Protein AF-A0A346R3M6-F1 (afdb_monomer_lite)

Radius of gyration: 26.4 Å; chains: 1; bounding box: 54×62×70 Å

Foldseek 3Di:
DVVVVVVVVVVVVVVVVPPPPDDDDDDDDDDDDDDDDDDDDDDDDDDDDDDDDDDDDDDDDDDDPDPPDDCVVVDDDDDPVVVPPDDPVVVVVVVVVVVVVVLQCVLVVLLVQLVVLLVVDLVDQADPVSLVSNLVSLVCCLVSCVVSQRNLLNLLSVLSNCLSVLDPGSRLDDSVLSVLSSVLSVVSVVVVDGPPDDPVSVVSSVVSSVVSVVSSVVVVVD

pLDDT: mean 74.2, std 24.22, range [28.14, 97.88]

Structure (mmCIF, N/CA/C/O backbone):
data_AF-A0A346R3M6-F1
#
_entry.id   AF-A0A346R3M6-F1
#
loop_
_atom_site.group_PDB
_atom_site.id
_atom_site.type_symbol
_atom_site.label_atom_id
_atom_site.label_alt_id
_atom_site.label_comp_id
_atom_site.label_asym_id
_atom_site.label_entity_id
_atom_site.label_seq_id
_atom_site.pdbx_PDB_ins_code
_atom_site.Cartn_x
_atom_site.Cartn_y
_atom_site.Cartn_z
_atom_site.occupancy
_atom_site.B_iso_or_equiv
_atom_site.auth_seq_id
_atom_site.auth_comp_id
_atom_site.auth_asym_id
_atom_site.auth_atom_id
_atom_site.pdbx_PDB_model_num
ATOM 1 N N . MET A 1 1 ? -22.096 -16.206 13.179 1.00 40.91 1 MET A N 1
ATOM 2 C CA . MET A 1 1 ? -21.825 -17.396 12.338 1.00 40.91 1 MET A CA 1
ATOM 3 C C . MET A 1 1 ? -20.859 -17.105 11.179 1.00 40.91 1 MET A C 1
ATOM 5 O O . MET A 1 1 ? -20.312 -18.037 10.616 1.00 40.91 1 MET A O 1
ATOM 9 N N . THR A 1 2 ? -20.555 -15.832 10.891 1.00 38.72 2 THR A N 1
ATOM 10 C CA . THR A 1 2 ? -19.634 -15.383 9.823 1.00 38.72 2 THR A CA 1
ATOM 11 C C . THR A 1 2 ? -18.142 -15.423 10.209 1.00 38.72 2 THR A C 1
ATOM 13 O O . THR A 1 2 ? -17.275 -15.519 9.353 1.00 38.72 2 THR A O 1
ATOM 16 N N . ILE A 1 3 ? -17.819 -15.426 11.510 1.00 38.91 3 ILE A N 1
ATOM 17 C CA . ILE A 1 3 ? -16.432 -15.333 12.023 1.00 38.91 3 ILE A CA 1
ATOM 18 C C . ILE A 1 3 ? -15.673 -16.678 11.960 1.00 38.91 3 ILE A C 1
ATOM 20 O O . ILE A 1 3 ? -14.444 -16.701 11.964 1.00 38.91 3 ILE A O 1
ATOM 24 N N . GLN A 1 4 ? -16.375 -17.813 11.848 1.00 35.75 4 GLN A N 1
ATOM 25 C CA . GLN A 1 4 ? -15.728 -19.127 11.714 1.00 35.75 4 GLN A CA 1
ATOM 26 C C . GLN A 1 4 ? -15.212 -19.424 10.298 1.00 35.75 4 GLN A C 1
ATOM 28 O O . GLN A 1 4 ? -14.380 -20.310 10.152 1.00 35.75 4 GLN A O 1
ATOM 33 N N . ILE A 1 5 ? -15.636 -18.677 9.273 1.00 40.97 5 ILE A N 1
ATOM 34 C CA . ILE A 1 5 ? -15.256 -18.946 7.875 1.00 40.97 5 ILE A CA 1
ATOM 35 C C . ILE A 1 5 ? -13.811 -18.489 7.588 1.00 40.97 5 ILE A C 1
ATOM 37 O O . ILE A 1 5 ? -13.071 -19.176 6.890 1.00 40.97 5 ILE A O 1
ATOM 41 N N . VAL A 1 6 ? -13.347 -17.398 8.212 1.00 46.16 6 VAL A N 1
ATOM 42 C CA . VAL A 1 6 ? -12.008 -16.830 7.943 1.00 46.16 6 VAL A CA 1
ATOM 43 C C . VAL A 1 6 ? -10.878 -17.649 8.585 1.00 46.16 6 VAL A C 1
ATOM 45 O O . VAL A 1 6 ? -9.807 -17.803 8.000 1.00 46.16 6 VAL A O 1
ATOM 48 N N . LYS A 1 7 ? -11.110 -18.248 9.765 1.00 38.81 7 LYS A N 1
ATOM 49 C CA . LYS A 1 7 ? -10.109 -19.116 10.418 1.00 38.81 7 LYS A CA 1
ATOM 50 C C . LYS A 1 7 ? -9.859 -20.417 9.648 1.00 38.81 7 LYS A C 1
ATOM 52 O O . LYS A 1 7 ? -8.743 -20.926 9.693 1.00 38.81 7 LYS A O 1
ATOM 57 N N . THR A 1 8 ? -10.857 -20.926 8.926 1.00 38.44 8 THR A N 1
ATOM 58 C CA . THR A 1 8 ? -10.740 -22.178 8.164 1.00 38.44 8 THR A CA 1
ATOM 59 C C . THR A 1 8 ? -9.953 -21.995 6.859 1.00 38.44 8 THR A C 1
ATOM 61 O O . THR A 1 8 ? -9.203 -22.889 6.479 1.00 38.44 8 THR A O 1
ATOM 64 N N . ASN A 1 9 ? -10.016 -20.819 6.221 1.00 41.28 9 ASN A N 1
ATOM 65 C CA . ASN A 1 9 ? -9.279 -20.556 4.974 1.00 41.28 9 ASN A CA 1
ATOM 66 C C . ASN A 1 9 ? -7.767 -20.347 5.173 1.00 41.28 9 ASN A C 1
ATOM 68 O O . ASN A 1 9 ? -6.983 -20.703 4.298 1.00 41.28 9 ASN A O 1
ATOM 72 N N . CYS A 1 10 ? -7.331 -19.855 6.336 1.00 35.31 10 CYS A N 1
ATOM 73 C CA . CYS A 1 10 ? -5.905 -19.647 6.621 1.00 35.31 10 CYS A CA 1
ATOM 74 C C . CYS A 1 10 ? -5.138 -20.973 6.836 1.00 35.31 10 CYS A C 1
ATOM 76 O O . CYS A 1 10 ? -3.961 -21.080 6.497 1.00 35.31 10 CYS A O 1
ATOM 78 N N . ALA A 1 11 ? -5.810 -22.012 7.349 1.00 36.97 11 ALA A N 1
ATOM 79 C CA . ALA A 1 11 ? -5.204 -23.332 7.551 1.00 36.97 11 ALA A CA 1
ATOM 80 C C . ALA A 1 11 ? -5.097 -24.147 6.247 1.00 36.97 11 ALA A C 1
ATOM 82 O O . ALA A 1 11 ? -4.131 -24.881 6.060 1.00 36.97 11 ALA A O 1
ATOM 83 N N . LEU A 1 12 ? -6.047 -23.979 5.320 1.00 40.38 12 LEU A N 1
ATOM 84 C CA . LEU A 1 12 ? -6.060 -24.696 4.037 1.00 40.38 12 LEU A CA 1
ATOM 85 C C . LEU A 1 12 ? -5.071 -24.124 3.009 1.00 40.38 12 LEU A C 1
ATOM 87 O O . LEU A 1 12 ? -4.651 -24.841 2.101 1.00 40.38 12 LEU A O 1
ATOM 91 N N . PHE A 1 13 ? -4.666 -22.861 3.163 1.00 42.47 13 PHE A N 1
ATOM 92 C CA . PHE A 1 13 ? -3.652 -22.237 2.311 1.00 42.47 13 PHE A CA 1
ATOM 93 C C . PHE A 1 13 ? -2.246 -22.807 2.578 1.00 42.47 13 PHE A C 1
ATOM 95 O O . PHE A 1 13 ? -1.490 -23.030 1.640 1.00 42.47 13 PHE A O 1
ATOM 102 N N . HIS A 1 14 ? -1.923 -23.152 3.832 1.00 39.91 14 HIS A N 1
ATOM 103 C CA . HIS A 1 14 ? -0.610 -23.699 4.204 1.00 39.91 14 HIS A CA 1
ATOM 104 C C . HIS A 1 14 ? -0.370 -25.131 3.686 1.00 39.91 14 HIS A C 1
ATOM 106 O O . HIS A 1 14 ? 0.735 -25.443 3.248 1.00 39.91 14 HIS A O 1
ATOM 112 N N . ASP A 1 15 ? -1.393 -25.993 3.686 1.00 36.94 15 ASP A N 1
ATOM 113 C CA . ASP A 1 15 ? -1.264 -27.407 3.278 1.00 36.94 15 ASP A CA 1
ATOM 114 C C . ASP A 1 15 ? -1.094 -27.581 1.756 1.00 36.94 15 ASP A C 1
ATOM 116 O O . ASP A 1 15 ? -0.549 -28.576 1.274 1.00 36.94 15 ASP A O 1
ATOM 120 N N . ARG A 1 16 ? -1.516 -26.584 0.970 1.00 41.97 16 ARG A N 1
ATOM 121 C CA . ARG A 1 16 ? -1.423 -26.613 -0.497 1.00 41.97 16 ARG A CA 1
ATOM 122 C C . ARG A 1 16 ? -0.034 -26.231 -1.025 1.00 41.97 16 ARG A C 1
ATOM 124 O O . ARG A 1 16 ? 0.274 -26.543 -2.176 1.00 41.97 16 ARG A O 1
ATOM 131 N N . ILE A 1 17 ? 0.813 -25.630 -0.180 1.00 44.69 17 ILE A N 1
ATOM 132 C CA . ILE A 1 17 ? 2.168 -25.159 -0.521 1.00 44.69 17 ILE A CA 1
ATOM 133 C C . ILE A 1 17 ? 3.139 -26.324 -0.795 1.00 44.69 17 ILE A C 1
ATOM 135 O O . ILE A 1 17 ? 4.041 -26.182 -1.616 1.00 44.69 17 ILE A O 1
ATOM 139 N N . HIS A 1 18 ? 2.931 -27.514 -0.217 1.00 35.69 18 HIS A N 1
ATOM 140 C CA . HIS A 1 18 ? 3.838 -28.653 -0.437 1.00 35.69 18 HIS A CA 1
ATOM 141 C C . HIS A 1 18 ? 3.528 -29.515 -1.672 1.00 35.69 18 HIS A C 1
ATOM 143 O O . HIS A 1 18 ? 4.405 -30.236 -2.146 1.00 35.69 18 HIS A O 1
ATOM 149 N N . ALA A 1 19 ? 2.317 -29.453 -2.233 1.00 37.12 19 ALA A N 1
ATOM 150 C CA . ALA A 1 19 ? 1.878 -30.421 -3.246 1.00 37.12 19 ALA A CA 1
ATOM 151 C C . ALA A 1 19 ? 2.180 -30.027 -4.706 1.00 37.12 19 ALA A C 1
ATOM 153 O O . ALA A 1 19 ? 2.001 -30.852 -5.600 1.00 37.12 19 ALA A O 1
ATOM 154 N N . ARG A 1 20 ? 2.626 -28.793 -4.987 1.00 41.09 20 ARG A N 1
ATOM 155 C CA . ARG A 1 20 ? 2.714 -28.273 -6.372 1.00 41.09 20 ARG A CA 1
ATOM 156 C C . ARG A 1 20 ? 4.135 -28.092 -6.917 1.00 41.09 20 ARG A C 1
ATOM 158 O O . ARG A 1 20 ? 4.302 -27.676 -8.057 1.00 41.09 20 ARG A O 1
ATOM 165 N N . GLN A 1 21 ? 5.162 -28.451 -6.147 1.00 43.00 21 GLN A N 1
ATOM 166 C CA . GLN A 1 21 ? 6.570 -28.189 -6.486 1.00 43.00 21 GLN A CA 1
ATOM 167 C C . GLN A 1 21 ? 7.222 -29.204 -7.449 1.00 43.00 21 GLN A C 1
ATOM 169 O O . GLN A 1 21 ? 8.436 -29.195 -7.620 1.00 43.00 21 GLN A O 1
ATOM 174 N N . THR A 1 22 ? 6.448 -30.066 -8.118 1.00 36.91 22 THR A N 1
ATOM 175 C CA . THR A 1 22 ? 6.988 -31.072 -9.052 1.00 36.91 22 THR A CA 1
ATOM 176 C C . THR A 1 22 ? 6.167 -31.171 -10.340 1.00 36.91 22 THR A C 1
ATOM 178 O O . THR A 1 22 ? 5.429 -32.127 -10.529 1.00 36.91 22 THR A O 1
ATOM 181 N N . SER A 1 23 ? 6.255 -30.173 -11.228 1.00 35.38 23 SER A N 1
ATOM 182 C CA . SER A 1 23 ? 6.168 -30.341 -12.701 1.00 35.38 23 SER A CA 1
ATOM 183 C C . SER A 1 23 ? 5.870 -29.022 -13.418 1.00 35.38 23 SER A C 1
ATOM 185 O O . SER A 1 23 ? 4.712 -28.685 -13.610 1.00 35.38 23 SER A O 1
ATOM 187 N N . VAL A 1 24 ? 6.899 -28.316 -13.897 1.00 38.62 24 VAL A N 1
ATOM 188 C CA . VAL A 1 24 ? 6.823 -27.590 -15.180 1.00 38.62 24 VAL A CA 1
ATOM 189 C C . VAL A 1 24 ? 8.230 -27.580 -15.779 1.00 38.62 24 VAL A C 1
ATOM 191 O O . VAL A 1 24 ? 9.115 -26.865 -15.316 1.00 38.62 24 VAL A O 1
ATOM 194 N N . THR A 1 25 ? 8.448 -28.425 -16.784 1.00 33.03 25 THR A N 1
ATOM 195 C CA . THR A 1 25 ? 9.607 -28.380 -17.682 1.00 33.03 25 THR A CA 1
ATOM 196 C C . THR A 1 25 ? 9.231 -27.639 -18.960 1.00 33.03 25 THR A C 1
ATOM 198 O O . THR A 1 25 ? 8.126 -27.827 -19.460 1.00 33.03 25 THR A O 1
ATOM 201 N N . ALA A 1 26 ? 10.188 -26.840 -19.438 1.00 36.34 26 ALA A N 1
ATOM 202 C CA . ALA A 1 26 ? 10.377 -26.261 -20.770 1.00 36.34 26 ALA A CA 1
ATOM 203 C C . ALA A 1 26 ? 9.340 -26.596 -21.864 1.00 36.34 26 ALA A C 1
ATOM 205 O O . ALA A 1 26 ? 9.134 -27.760 -22.206 1.00 36.34 26 ALA A O 1
ATOM 206 N N . GLY A 1 27 ? 8.789 -25.544 -22.473 1.00 29.38 27 GLY A N 1
ATOM 207 C CA . GLY A 1 27 ? 8.027 -25.595 -23.718 1.00 29.38 27 GLY A CA 1
ATOM 208 C C . GLY A 1 27 ? 8.076 -24.236 -24.417 1.00 29.38 27 GLY A C 1
ATOM 209 O O . GLY A 1 27 ? 7.760 -23.217 -23.809 1.00 29.38 27 GLY A O 1
ATOM 210 N N . ASP A 1 28 ? 8.544 -24.262 -25.657 1.00 30.73 28 ASP A N 1
ATOM 211 C CA . ASP A 1 28 ? 8.879 -23.156 -26.552 1.00 30.73 28 ASP A CA 1
ATOM 212 C C . ASP A 1 28 ? 7.710 -22.198 -26.843 1.00 30.73 28 ASP A C 1
ATOM 214 O O . ASP A 1 28 ? 6.579 -22.631 -27.064 1.00 30.73 28 ASP A O 1
ATOM 218 N N . VAL A 1 29 ? 7.989 -20.890 -26.905 1.00 37.88 29 VAL A N 1
ATOM 219 C CA . VAL A 1 29 ? 7.052 -19.890 -27.443 1.00 37.88 29 VAL A CA 1
ATOM 220 C C . VAL A 1 29 ? 7.653 -19.317 -28.717 1.00 37.88 29 VAL A C 1
ATOM 222 O O . VAL A 1 29 ? 8.623 -18.560 -28.686 1.00 37.88 29 VAL A O 1
ATOM 225 N N . GLU A 1 30 ? 7.067 -19.742 -29.835 1.00 29.98 30 GLU A N 1
ATOM 226 C CA . GLU A 1 30 ? 7.348 -19.253 -31.176 1.00 29.98 30 GLU A CA 1
ATOM 227 C C . GLU A 1 30 ? 7.144 -17.740 -31.280 1.00 29.98 30 GLU A C 1
ATOM 229 O O . GLU A 1 30 ? 6.138 -17.165 -30.860 1.00 29.98 30 GLU A O 1
ATOM 234 N N . GLN A 1 31 ? 8.139 -17.119 -31.896 1.00 34.91 31 GLN A N 1
ATOM 235 C CA . GLN A 1 31 ? 8.194 -15.723 -32.268 1.00 34.91 31 GLN A CA 1
ATOM 236 C C . GLN A 1 31 ? 7.403 -15.534 -33.566 1.00 34.91 31 GLN A C 1
ATOM 238 O O . GLN A 1 31 ? 7.830 -15.984 -34.626 1.00 34.91 31 GLN A O 1
ATOM 243 N N . THR A 1 32 ? 6.245 -14.878 -33.495 1.00 34.06 32 THR A N 1
ATOM 244 C CA . THR A 1 32 ? 5.522 -14.437 -34.693 1.00 34.06 32 THR A CA 1
ATOM 245 C C . THR A 1 32 ? 5.796 -12.965 -34.961 1.00 34.06 32 THR A C 1
ATOM 247 O O . THR A 1 32 ? 5.370 -12.087 -34.207 1.00 34.06 32 THR A O 1
ATOM 250 N N . ASP A 1 33 ? 6.502 -12.738 -36.063 1.00 34.47 33 ASP A N 1
ATOM 251 C CA . ASP A 1 33 ? 6.769 -11.463 -36.712 1.00 34.47 33 ASP A CA 1
ATOM 252 C C . ASP A 1 33 ? 5.484 -10.666 -36.979 1.00 34.47 33 ASP A C 1
ATOM 254 O O . ASP A 1 33 ? 4.665 -11.018 -37.829 1.00 34.47 33 ASP A O 1
ATOM 258 N N . LEU A 1 34 ? 5.336 -9.538 -36.285 1.00 34.53 34 LEU A N 1
ATOM 259 C CA . LEU A 1 34 ? 4.340 -8.509 -36.585 1.00 34.53 34 LEU A CA 1
ATOM 260 C C . LEU A 1 34 ? 4.969 -7.116 -36.522 1.00 34.53 34 LEU A C 1
ATOM 262 O O . LEU A 1 34 ? 4.433 -6.217 -35.889 1.00 34.53 34 LEU A O 1
ATOM 266 N N . PHE A 1 35 ? 6.098 -6.906 -37.197 1.00 28.89 35 PHE A N 1
ATOM 267 C CA . PHE A 1 35 ? 6.549 -5.551 -37.510 1.00 28.89 35 PHE A CA 1
ATOM 268 C C . PHE A 1 35 ? 7.048 -5.468 -38.949 1.00 28.89 35 PHE A C 1
ATOM 270 O O . PHE A 1 35 ? 8.045 -6.069 -39.341 1.00 28.89 35 PHE A O 1
ATOM 277 N N . GLY A 1 36 ? 6.276 -4.730 -39.747 1.00 31.88 36 GLY A N 1
ATOM 278 C CA . GLY A 1 36 ? 6.557 -4.440 -41.139 1.00 31.88 36 GLY A CA 1
ATOM 279 C C . GLY A 1 36 ? 7.898 -3.734 -41.312 1.00 31.88 36 GLY A C 1
ATOM 280 O O . GLY A 1 36 ? 8.226 -2.775 -40.618 1.00 31.88 36 GLY A O 1
ATOM 281 N N . HIS A 1 37 ? 8.634 -4.245 -42.288 1.00 30.53 37 HIS A N 1
ATOM 282 C CA . HIS A 1 37 ? 9.834 -3.709 -42.908 1.00 30.53 37 HIS A CA 1
ATOM 283 C C . HIS A 1 37 ? 9.783 -2.176 -43.076 1.00 30.53 37 HIS A C 1
ATOM 285 O O . HIS A 1 37 ? 9.033 -1.660 -43.905 1.00 30.53 37 HIS A O 1
ATOM 291 N N . TRP A 1 38 ? 10.590 -1.451 -42.298 1.00 28.69 38 TRP A N 1
ATOM 292 C CA . TRP A 1 38 ? 10.794 -0.008 -42.448 1.00 28.69 38 TRP A CA 1
ATOM 293 C C . TRP A 1 38 ? 12.160 0.218 -43.101 1.00 28.69 38 TRP A C 1
ATOM 295 O O . TRP A 1 38 ? 13.198 0.080 -42.456 1.00 28.69 38 TRP A O 1
ATOM 305 N N . THR A 1 39 ? 12.182 0.513 -44.400 1.00 35.50 39 THR A N 1
ATOM 306 C CA . THR A 1 39 ? 13.406 0.951 -45.084 1.00 35.50 39 THR A CA 1
ATOM 307 C C . THR A 1 39 ? 13.604 2.442 -44.868 1.00 35.50 39 THR A C 1
ATOM 309 O O . THR A 1 39 ? 12.708 3.240 -45.144 1.00 35.50 39 THR A O 1
ATOM 312 N N . ALA A 1 40 ? 14.789 2.807 -44.386 1.00 33.12 40 ALA A N 1
ATOM 313 C CA . ALA A 1 40 ? 15.228 4.184 -44.234 1.00 33.12 40 ALA A CA 1
ATOM 314 C C . ALA A 1 40 ? 15.495 4.823 -45.607 1.00 33.12 40 ALA A C 1
ATOM 316 O O . ALA A 1 40 ? 16.354 4.344 -46.343 1.00 33.12 40 ALA A O 1
ATOM 317 N N . ASP A 1 41 ? 14.802 5.922 -45.912 1.00 30.25 41 ASP A N 1
ATOM 318 C CA . ASP A 1 41 ? 15.124 6.809 -47.034 1.00 30.25 41 ASP A CA 1
ATOM 319 C C . ASP A 1 41 ? 15.411 8.231 -46.522 1.00 30.25 41 ASP A C 1
ATOM 321 O O . ASP A 1 41 ? 14.729 8.762 -45.641 1.00 30.25 41 ASP A O 1
ATOM 325 N N . ALA A 1 42 ? 16.481 8.819 -47.059 1.00 33.78 42 ALA A N 1
ATOM 326 C CA . ALA A 1 42 ? 17.106 10.081 -46.658 1.00 33.78 42 ALA A CA 1
ATOM 327 C C . ALA A 1 42 ? 16.314 11.338 -47.134 1.00 33.78 42 ALA A C 1
ATOM 329 O O . ALA A 1 42 ? 15.356 11.228 -47.900 1.00 33.78 42 ALA A O 1
ATOM 330 N N . PRO A 1 43 ? 16.655 12.566 -46.678 1.00 42.56 43 PRO A N 1
ATOM 331 C CA . PRO A 1 43 ? 15.671 13.615 -46.406 1.00 42.56 43 PRO A CA 1
ATOM 332 C C . PRO A 1 43 ? 15.267 14.450 -47.632 1.00 42.56 43 PRO A C 1
ATOM 334 O O . PRO A 1 43 ? 16.004 15.318 -48.104 1.00 42.56 43 PRO A O 1
ATOM 337 N N . GLY A 1 44 ? 14.024 14.276 -48.084 1.00 33.75 44 GLY A N 1
ATOM 338 C CA . GLY A 1 44 ? 13.329 15.223 -48.955 1.00 33.75 44 GLY A CA 1
ATOM 339 C C . GLY A 1 44 ? 12.590 16.286 -48.138 1.00 33.75 44 GLY A C 1
ATOM 340 O O . GLY A 1 44 ? 11.776 15.961 -47.279 1.00 33.75 44 GLY A O 1
ATOM 341 N N . LYS A 1 45 ? 12.853 17.572 -48.406 1.00 41.66 45 LYS A N 1
ATOM 342 C CA . LYS A 1 45 ? 12.172 18.726 -47.787 1.00 41.66 45 LYS A CA 1
ATOM 343 C C . LYS A 1 45 ? 10.653 18.665 -48.014 1.00 41.66 45 LYS A C 1
ATOM 345 O O . LYS A 1 45 ? 10.151 19.161 -49.022 1.00 41.66 45 LYS A O 1
ATOM 350 N N . ALA A 1 46 ? 9.910 18.097 -47.068 1.00 32.41 46 ALA A N 1
ATOM 351 C CA . ALA A 1 46 ? 8.455 18.133 -47.075 1.00 32.41 46 ALA A CA 1
ATOM 352 C C . ALA A 1 46 ? 7.972 19.487 -46.536 1.00 32.41 46 ALA A C 1
ATOM 354 O O . ALA A 1 46 ? 7.977 19.762 -45.339 1.00 32.41 46 ALA A O 1
ATOM 355 N N . ARG A 1 47 ? 7.558 20.352 -47.463 1.00 33.69 47 ARG A N 1
ATOM 356 C CA . ARG A 1 47 ? 6.721 21.522 -47.198 1.00 33.69 47 ARG A CA 1
ATOM 357 C C . ARG A 1 47 ? 5.392 21.026 -46.623 1.00 33.69 47 ARG A C 1
ATOM 359 O O . ARG A 1 47 ? 4.556 20.530 -47.378 1.00 33.69 47 ARG A O 1
ATOM 366 N N . VAL A 1 48 ? 5.221 21.141 -45.309 1.00 34.41 48 VAL A N 1
ATOM 367 C CA . VAL A 1 48 ? 3.930 20.940 -44.642 1.00 34.41 48 VAL A CA 1
ATOM 368 C C . VAL A 1 48 ? 2.902 21.870 -45.288 1.00 34.41 48 VAL A C 1
ATOM 370 O O . VAL A 1 48 ? 3.073 23.087 -45.312 1.00 34.41 48 VAL A O 1
ATOM 373 N N . LYS A 1 49 ? 1.878 21.281 -45.910 1.00 34.53 49 LYS A N 1
ATOM 374 C CA . LYS A 1 49 ? 0.660 21.995 -46.284 1.00 34.53 49 LYS A CA 1
ATOM 375 C C . LYS A 1 49 ? -0.196 22.075 -45.027 1.00 34.53 49 LYS A C 1
ATOM 377 O O . LYS A 1 49 ? -0.539 21.033 -44.474 1.00 34.53 49 LYS A O 1
ATOM 382 N N . GLU A 1 50 ? -0.504 23.297 -44.609 1.00 33.44 50 GLU A N 1
ATOM 383 C CA . GLU A 1 50 ? -1.523 23.610 -43.608 1.00 33.44 50 GLU A CA 1
ATOM 384 C C . GLU A 1 50 ? -2.797 22.807 -43.923 1.00 33.44 50 GLU A C 1
ATOM 386 O O . GLU A 1 50 ? -3.353 22.924 -45.019 1.00 33.44 50 GLU A O 1
ATOM 391 N N . CYS A 1 51 ? -3.224 21.945 -43.000 1.00 28.14 51 CYS A N 1
ATOM 392 C CA . CYS A 1 51 ? -4.530 21.306 -43.072 1.00 28.14 51 CYS A CA 1
ATOM 393 C C . CYS A 1 51 ? -5.483 22.193 -42.274 1.00 28.14 51 CYS A C 1
ATOM 395 O O . CYS A 1 51 ? -5.463 22.203 -41.044 1.00 28.14 51 CYS A O 1
ATOM 397 N N . GLU A 1 52 ? -6.248 23.005 -42.991 1.00 38.03 52 GLU A N 1
ATOM 398 C CA . GLU A 1 52 ? -7.246 23.896 -42.419 1.00 38.03 52 GLU A CA 1
ATOM 399 C C . GLU A 1 52 ? -8.419 23.051 -41.899 1.00 38.03 52 GLU A C 1
ATOM 401 O O . GLU A 1 52 ? -9.275 22.591 -42.654 1.00 38.03 52 GLU A O 1
ATOM 406 N N . MET A 1 53 ? -8.423 22.788 -40.591 1.00 33.78 53 MET A N 1
ATOM 407 C CA . MET A 1 53 ? -9.521 22.119 -39.899 1.00 33.78 53 MET A CA 1
ATOM 408 C C . MET A 1 53 ? -10.537 23.180 -39.456 1.00 33.78 53 MET A C 1
ATOM 410 O O . MET A 1 53 ? -10.414 23.782 -38.390 1.00 33.78 53 MET A O 1
ATOM 414 N N . THR A 1 54 ? -11.568 23.419 -40.265 1.00 43.03 54 THR A N 1
ATOM 415 C CA . THR A 1 54 ? -12.746 24.168 -39.812 1.00 43.03 54 THR A CA 1
ATOM 416 C C . THR A 1 54 ? -13.606 23.258 -38.935 1.00 43.03 54 THR A C 1
ATOM 418 O O . THR A 1 54 ? -14.318 22.395 -39.447 1.00 43.03 54 THR A O 1
ATOM 421 N N . SER A 1 55 ? -13.557 23.443 -37.616 1.00 41.28 55 SER A N 1
ATOM 422 C CA . SER A 1 55 ? -14.519 22.840 -36.688 1.00 41.28 55 SER A CA 1
ATOM 423 C C . SER A 1 55 ? -14.969 23.867 -35.658 1.00 41.28 55 SER A C 1
ATOM 425 O O . SER A 1 55 ? -14.341 24.078 -34.622 1.00 41.28 55 SER A O 1
ATOM 427 N N . SER A 1 56 ? -16.085 24.512 -35.970 1.00 53.44 56 SER A N 1
ATOM 428 C CA . SER A 1 56 ? -16.821 25.417 -35.097 1.00 53.44 56 SER A CA 1
ATOM 429 C C . SER A 1 56 ? -17.582 24.609 -34.038 1.00 53.44 56 SER A C 1
ATOM 431 O O . SER A 1 56 ? -18.620 24.034 -34.354 1.00 53.44 56 SER A O 1
ATOM 433 N N . ALA A 1 57 ? -17.106 24.578 -32.789 1.00 44.88 57 ALA A N 1
ATOM 434 C CA . ALA A 1 57 ? -17.919 24.214 -31.621 1.00 44.88 57 ALA A CA 1
ATOM 435 C C . ALA A 1 57 ? -17.254 24.673 -30.306 1.00 44.88 57 ALA A C 1
ATOM 437 O O . ALA A 1 57 ? -16.340 24.030 -29.807 1.00 44.88 57 ALA A O 1
ATOM 438 N N . ASN A 1 58 ? -17.749 25.797 -29.777 1.00 54.19 58 ASN A N 1
ATOM 439 C CA . ASN A 1 58 ? -17.648 26.292 -28.396 1.00 54.19 58 ASN A CA 1
ATOM 440 C C . ASN A 1 58 ? -16.309 26.081 -27.651 1.00 54.19 58 ASN A C 1
ATOM 442 O O . ASN A 1 58 ? -16.187 25.208 -26.792 1.00 54.19 58 ASN A O 1
ATOM 446 N N . THR A 1 59 ? -15.330 26.941 -27.936 1.00 48.69 59 THR A N 1
ATOM 447 C CA . THR A 1 59 ? -14.064 27.026 -27.197 1.00 48.69 59 THR A CA 1
ATOM 448 C C . THR A 1 59 ? -14.298 27.710 -25.851 1.00 48.69 59 THR A C 1
ATOM 450 O O . THR A 1 59 ? -14.205 28.929 -25.738 1.00 48.69 59 THR A O 1
ATOM 453 N N . GLN A 1 60 ? -14.636 26.924 -24.831 1.00 61.19 60 GLN A N 1
ATOM 454 C CA . GLN A 1 60 ? -14.469 27.343 -23.440 1.00 61.19 60 GLN A CA 1
ATOM 455 C C . GLN A 1 60 ? -12.992 27.670 -23.189 1.00 61.19 60 GLN A C 1
ATOM 457 O O . GLN A 1 60 ? -12.103 26.982 -23.695 1.00 61.19 60 GLN A O 1
ATOM 462 N N . ASP A 1 61 ? -12.767 28.755 -22.453 1.00 65.31 61 ASP A N 1
ATOM 463 C CA . ASP A 1 61 ? -11.490 29.433 -22.232 1.00 65.31 61 ASP A CA 1
ATOM 464 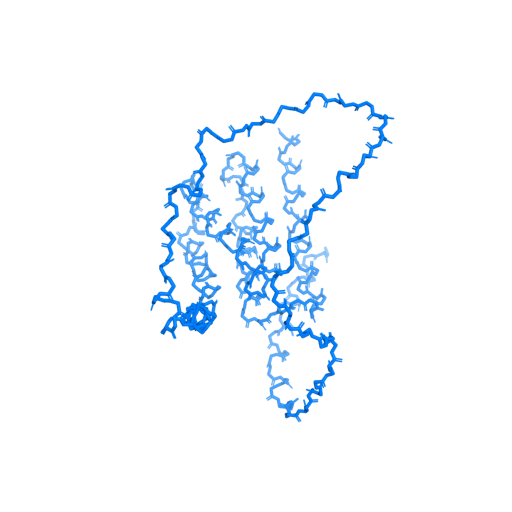C C . ASP A 1 61 ? -10.327 28.468 -21.937 1.00 65.31 61 ASP A C 1
ATOM 466 O O . ASP A 1 61 ? -10.160 27.973 -20.823 1.00 65.31 61 ASP A O 1
ATOM 470 N N . CYS A 1 62 ? -9.498 28.202 -22.949 1.00 62.69 62 CYS A N 1
ATOM 471 C CA . CYS A 1 62 ? -8.241 27.477 -22.792 1.00 62.69 62 CYS A CA 1
ATOM 472 C C . CYS A 1 62 ? -7.109 28.502 -22.680 1.00 62.69 62 CYS A C 1
ATOM 474 O O . CYS A 1 62 ? -6.743 29.135 -23.671 1.00 62.69 62 CYS A O 1
ATOM 476 N N . GLU A 1 63 ? -6.540 28.672 -21.487 1.00 78.88 63 GLU A N 1
ATOM 477 C CA . GLU A 1 63 ? -5.328 29.473 -21.313 1.00 78.88 63 GLU A CA 1
ATOM 478 C C . GLU A 1 63 ? -4.100 28.619 -21.647 1.00 78.88 63 GLU A C 1
ATOM 480 O O . GLU A 1 63 ? -3.747 27.674 -20.938 1.00 78.88 63 GLU A O 1
ATOM 485 N N . TYR A 1 64 ? -3.444 28.939 -22.761 1.00 80.94 64 TYR A N 1
ATOM 486 C CA . TYR A 1 64 ? -2.202 28.285 -23.151 1.00 80.94 64 TYR A CA 1
ATOM 487 C C . TYR A 1 64 ? -1.026 28.895 -22.379 1.00 80.94 64 TYR A C 1
ATOM 489 O O . TYR A 1 64 ? -0.477 29.935 -22.753 1.00 80.94 64 TYR A O 1
ATOM 497 N N . ILE A 1 65 ? -0.622 28.229 -21.295 1.00 82.38 65 ILE A N 1
ATOM 498 C CA . ILE A 1 65 ? 0.564 28.605 -20.521 1.00 82.38 65 ILE A CA 1
ATOM 499 C C . ILE A 1 65 ? 1.800 28.280 -21.363 1.00 82.38 65 ILE A C 1
ATOM 501 O O . ILE A 1 65 ? 2.263 27.141 -21.424 1.00 82.38 65 ILE A O 1
ATOM 505 N N . THR A 1 66 ? 2.339 29.296 -22.037 1.00 82.06 66 THR A N 1
ATOM 506 C CA . THR A 1 66 ? 3.561 29.128 -22.825 1.00 82.06 66 THR A CA 1
ATOM 507 C C . THR A 1 66 ? 4.753 29.131 -21.868 1.00 82.06 66 THR A C 1
ATOM 509 O O . THR A 1 66 ? 4.937 30.117 -21.149 1.00 82.06 66 THR A O 1
ATOM 512 N N . PRO A 1 67 ? 5.576 28.067 -21.818 1.00 81.50 67 PRO A N 1
ATOM 513 C CA . PRO A 1 67 ? 6.731 28.047 -20.935 1.00 81.50 67 PRO A CA 1
ATOM 514 C C . PRO A 1 67 ? 7.670 29.216 -21.285 1.00 81.50 67 PRO A C 1
ATOM 516 O O . PRO A 1 67 ? 8.021 29.388 -22.455 1.00 81.50 67 PRO A O 1
ATOM 519 N N . PRO A 1 68 ? 8.107 30.018 -20.295 1.00 80.62 68 PRO A N 1
ATOM 520 C CA . PRO A 1 68 ? 8.860 31.253 -20.534 1.00 80.62 68 PRO A CA 1
ATOM 521 C C . PRO A 1 68 ? 10.258 31.009 -21.122 1.00 80.62 68 PRO A C 1
ATOM 523 O O . PRO A 1 68 ? 10.901 31.940 -21.603 1.00 80.62 68 PRO A O 1
ATOM 526 N N . VAL A 1 69 ? 10.750 29.766 -21.081 1.00 82.62 69 VAL A N 1
ATOM 527 C CA . VAL A 1 69 ? 12.063 29.384 -21.601 1.00 82.62 69 VAL A CA 1
ATOM 528 C C . VAL A 1 69 ? 11.927 28.161 -22.493 1.00 82.62 69 VAL A C 1
ATOM 530 O O . VAL A 1 69 ? 11.394 27.128 -22.090 1.00 82.62 69 VAL A O 1
ATOM 533 N N . ASN A 1 70 ? 12.477 28.257 -23.701 1.00 80.19 70 ASN A N 1
ATOM 534 C CA . ASN A 1 70 ? 12.586 27.114 -24.591 1.00 80.19 70 ASN A CA 1
ATOM 535 C C . ASN A 1 70 ? 13.701 26.177 -24.093 1.00 80.19 70 ASN A C 1
ATOM 537 O O . ASN A 1 70 ? 14.887 26.511 -24.160 1.00 80.19 70 ASN A O 1
ATOM 541 N N . LEU A 1 71 ? 13.325 25.002 -23.577 1.00 80.81 71 LEU A N 1
ATOM 542 C CA . LEU A 1 71 ? 14.269 24.029 -23.013 1.00 80.81 71 LEU A CA 1
ATOM 543 C C . LEU A 1 71 ? 15.281 23.506 -24.045 1.00 80.81 71 LEU A C 1
ATOM 545 O O . LEU A 1 71 ? 16.363 23.076 -23.655 1.00 80.81 71 LEU A O 1
ATOM 549 N N . ARG A 1 72 ? 14.998 23.616 -25.352 1.00 78.62 72 ARG A N 1
ATOM 550 C CA . ARG A 1 72 ? 15.930 23.231 -26.425 1.00 78.62 72 ARG A CA 1
ATOM 551 C C . ARG A 1 72 ? 17.246 24.008 -26.351 1.00 78.62 72 ARG A C 1
ATOM 553 O O . ARG A 1 72 ? 18.289 23.448 -26.654 1.00 78.62 72 ARG A O 1
ATOM 560 N N . THR A 1 73 ? 17.217 25.253 -25.875 1.00 79.88 73 THR A N 1
ATOM 561 C CA . THR A 1 73 ? 18.418 26.084 -25.676 1.00 79.88 73 THR A CA 1
ATOM 562 C C . THR A 1 73 ? 19.294 25.592 -24.515 1.00 79.88 73 THR A C 1
ATOM 564 O O . THR A 1 73 ? 20.459 25.966 -24.417 1.00 79.88 73 THR A O 1
ATOM 567 N N . LYS A 1 74 ? 18.751 24.765 -23.610 1.00 78.44 74 LYS A N 1
ATOM 568 C CA . LYS A 1 74 ? 19.484 24.170 -22.479 1.00 78.44 74 LYS A CA 1
ATOM 569 C C . LYS A 1 74 ? 20.040 22.780 -22.790 1.00 78.44 74 LYS A C 1
ATOM 571 O O . LYS A 1 74 ? 20.851 22.275 -22.019 1.00 78.44 74 LYS A O 1
ATOM 576 N N . VAL A 1 75 ? 19.628 22.173 -23.902 1.00 84.38 75 VAL A N 1
ATOM 577 C CA . VAL A 1 75 ? 20.124 20.866 -24.336 1.00 84.38 75 VAL A CA 1
ATOM 578 C C . VAL A 1 75 ? 21.395 21.066 -25.158 1.00 84.38 75 VAL A C 1
ATOM 580 O O . VAL A 1 75 ? 21.404 21.807 -26.139 1.00 84.38 75 VAL A O 1
ATOM 583 N N . ARG A 1 76 ? 22.481 20.392 -24.767 1.00 79.12 76 ARG A N 1
ATOM 584 C CA . ARG A 1 76 ? 23.710 20.337 -25.567 1.00 79.12 76 ARG A CA 1
ATOM 585 C C . ARG A 1 76 ? 23.441 19.508 -26.823 1.00 79.12 76 ARG A C 1
ATOM 587 O O . ARG A 1 76 ? 23.156 18.319 -26.715 1.00 79.12 76 ARG A O 1
ATOM 594 N N . VAL A 1 77 ? 23.555 20.126 -27.994 1.00 74.00 77 VAL A N 1
ATOM 595 C CA . VAL A 1 77 ? 23.542 19.414 -29.278 1.00 74.00 77 VAL A CA 1
ATOM 596 C C . VAL A 1 77 ? 24.920 18.776 -29.465 1.00 74.00 77 VAL A C 1
ATOM 598 O O . VAL A 1 77 ? 25.926 19.480 -29.372 1.00 74.00 77 VAL A O 1
ATOM 601 N N . LYS A 1 78 ? 24.966 17.450 -29.638 1.00 65.62 78 LYS A N 1
ATOM 602 C CA . LYS A 1 78 ? 26.200 16.730 -29.980 1.00 65.62 78 LYS A CA 1
ATOM 603 C C . LYS A 1 78 ? 26.671 17.125 -31.380 1.00 65.62 78 LYS A C 1
ATOM 605 O O . LYS A 1 78 ? 25.858 17.502 -32.220 1.00 65.62 78 LYS A O 1
ATOM 610 N N . SER A 1 79 ? 27.981 17.086 -31.596 1.00 68.25 79 SER A N 1
ATOM 611 C CA . SER A 1 79 ? 28.563 17.318 -32.924 1.00 68.25 79 SER A CA 1
ATOM 612 C C . SER A 1 79 ? 28.559 16.034 -33.759 1.00 68.25 79 SER A C 1
ATOM 614 O O . SER A 1 79 ? 28.703 14.953 -33.194 1.00 68.25 79 SER A O 1
ATOM 616 N N . ASP A 1 80 ? 28.498 16.153 -35.092 1.00 62.06 80 ASP A N 1
ATOM 617 C CA . ASP A 1 80 ? 28.490 15.011 -36.032 1.00 62.06 80 ASP A CA 1
ATOM 618 C C . ASP A 1 80 ? 29.678 14.038 -35.832 1.00 62.06 80 ASP A C 1
ATOM 620 O O . ASP A 1 80 ? 29.619 12.869 -36.207 1.00 62.06 80 ASP A O 1
ATOM 624 N N . GLN A 1 81 ? 30.776 14.506 -35.225 1.00 58.91 81 GLN A N 1
ATOM 625 C CA . GLN A 1 81 ? 31.976 13.716 -34.933 1.00 58.91 81 GLN A CA 1
ATOM 626 C C . GLN A 1 81 ? 31.840 12.846 -33.661 1.00 58.91 81 GLN A C 1
ATOM 628 O O . GLN A 1 81 ? 32.549 11.853 -33.521 1.00 58.91 81 GLN A O 1
ATOM 633 N N . GLU A 1 82 ? 30.929 13.188 -32.742 1.00 57.50 82 GLU A N 1
ATOM 634 C CA . GLU A 1 82 ? 30.649 12.464 -31.485 1.00 57.50 82 GLU A CA 1
ATOM 635 C C . GLU A 1 82 ? 29.507 11.437 -31.612 1.00 57.50 82 GLU A C 1
ATOM 637 O O . GLU A 1 82 ? 29.218 10.706 -30.654 1.00 57.50 82 GLU A O 1
ATOM 642 N N . ASP A 1 83 ? 28.845 11.404 -32.770 1.00 57.06 83 ASP A N 1
ATOM 643 C CA . ASP A 1 83 ? 27.733 10.499 -33.080 1.00 57.06 83 ASP A CA 1
ATOM 644 C C . ASP A 1 83 ? 28.211 9.144 -33.631 1.00 57.06 83 ASP A C 1
ATOM 646 O O . ASP A 1 83 ? 27.473 8.167 -33.581 1.00 57.06 83 ASP A O 1
ATOM 650 N N . GLY A 1 84 ? 29.458 9.053 -34.112 1.00 62.81 84 GLY A N 1
ATOM 651 C CA . GLY A 1 84 ? 29.999 7.821 -34.703 1.00 62.81 84 GLY A CA 1
ATOM 652 C C . GLY A 1 84 ? 30.462 6.750 -33.703 1.00 62.81 84 GLY A C 1
ATOM 653 O O . GLY A 1 84 ? 30.508 5.579 -34.064 1.00 62.81 84 GLY A O 1
ATOM 654 N N . ASP A 1 85 ? 30.812 7.135 -32.470 1.00 70.62 85 ASP A N 1
ATOM 655 C CA . ASP A 1 85 ? 31.388 6.235 -31.444 1.00 70.62 85 ASP A CA 1
ATOM 656 C C . ASP A 1 85 ? 30.413 5.922 -30.292 1.00 70.62 85 ASP A C 1
ATOM 658 O O . ASP A 1 85 ? 30.572 4.951 -29.555 1.00 70.62 85 ASP A O 1
ATOM 662 N N . PHE A 1 86 ? 29.369 6.736 -30.125 1.00 77.81 86 PHE A N 1
ATOM 663 C CA . PHE A 1 86 ? 28.373 6.543 -29.077 1.00 77.81 86 PHE A CA 1
ATOM 664 C C . PHE A 1 86 ? 27.101 5.948 -29.663 1.00 77.81 86 PHE A C 1
ATOM 666 O O . PHE A 1 86 ? 26.343 6.658 -30.314 1.00 77.81 86 PHE A O 1
ATOM 673 N N . ASP A 1 87 ? 26.835 4.680 -29.359 1.00 85.50 87 ASP A N 1
ATOM 674 C CA . ASP A 1 87 ? 25.531 4.072 -29.606 1.00 85.50 87 ASP A CA 1
ATOM 675 C C . ASP A 1 87 ? 24.561 4.447 -28.464 1.00 85.50 87 ASP A C 1
ATOM 677 O O . ASP A 1 87 ? 24.674 3.915 -27.350 1.00 85.50 87 ASP A O 1
ATOM 681 N N . PRO A 1 88 ? 23.610 5.373 -28.698 1.00 83.12 88 PRO A N 1
ATOM 682 C CA . PRO A 1 88 ? 22.660 5.785 -27.674 1.00 83.12 88 PRO A CA 1
ATOM 683 C C . PRO A 1 88 ? 21.713 4.655 -27.260 1.00 83.12 88 PRO A C 1
ATOM 685 O O . PRO A 1 88 ? 21.260 4.652 -26.115 1.00 83.12 88 PRO A O 1
ATOM 688 N N . VAL A 1 89 ? 21.419 3.707 -28.156 1.00 88.75 89 VAL A N 1
ATOM 689 C CA . VAL A 1 89 ? 20.502 2.596 -27.885 1.00 88.75 89 VAL A CA 1
ATOM 690 C C . VAL A 1 89 ? 21.193 1.585 -26.983 1.00 88.75 89 VAL A C 1
ATOM 692 O O . VAL A 1 89 ? 20.687 1.308 -25.897 1.00 88.75 89 VAL A O 1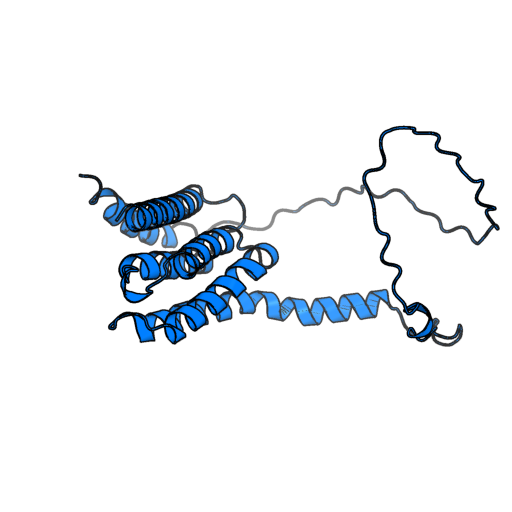
ATOM 695 N N . ALA A 1 90 ? 22.402 1.139 -27.338 1.00 89.25 90 ALA A N 1
ATOM 696 C CA . ALA A 1 90 ? 23.165 0.215 -26.496 1.00 89.25 90 ALA A CA 1
ATOM 697 C C . ALA A 1 90 ? 23.495 0.811 -25.114 1.00 89.25 90 ALA A C 1
ATOM 699 O O . ALA A 1 90 ? 23.468 0.110 -24.098 1.00 89.25 90 ALA A O 1
ATOM 700 N N . ALA A 1 91 ? 23.778 2.118 -25.038 1.00 89.06 91 ALA A N 1
ATOM 701 C CA . ALA A 1 91 ? 23.979 2.802 -23.762 1.00 89.06 91 ALA A CA 1
ATOM 702 C C . ALA A 1 91 ? 22.702 2.813 -22.899 1.00 89.06 91 ALA A C 1
ATOM 704 O O . ALA A 1 91 ? 22.781 2.591 -21.687 1.00 89.06 91 ALA A O 1
ATOM 705 N N . ALA A 1 92 ? 21.537 3.043 -23.512 1.00 90.44 92 ALA A N 1
ATOM 706 C CA . ALA A 1 92 ? 20.248 3.009 -22.829 1.00 90.44 92 ALA A CA 1
ATOM 707 C C . ALA A 1 92 ? 19.884 1.592 -22.356 1.00 90.44 92 ALA A C 1
ATOM 709 O O . ALA A 1 92 ? 19.511 1.419 -21.197 1.00 90.44 92 ALA A O 1
ATOM 710 N N . GLU A 1 93 ? 20.059 0.572 -23.198 1.00 90.19 93 GLU A N 1
ATOM 711 C CA . GLU A 1 93 ? 19.814 -0.831 -22.845 1.00 90.19 93 GLU A CA 1
ATOM 712 C C . GLU A 1 93 ? 20.700 -1.282 -21.681 1.00 90.19 93 GLU A C 1
ATOM 714 O O . GLU A 1 93 ? 20.204 -1.842 -20.704 1.00 90.19 93 GLU A O 1
ATOM 719 N N . LYS A 1 94 ? 21.996 -0.947 -21.711 1.00 89.81 94 LYS A N 1
ATOM 720 C CA . LYS A 1 94 ? 22.921 -1.231 -20.604 1.00 89.81 94 LYS A CA 1
ATOM 721 C C . LYS A 1 94 ? 22.498 -0.540 -19.305 1.00 89.81 94 LYS A C 1
ATOM 723 O O . LYS A 1 94 ? 22.616 -1.127 -18.228 1.00 89.81 94 LYS A O 1
ATOM 728 N N . ALA A 1 95 ? 22.011 0.699 -19.382 1.00 87.62 95 ALA A N 1
ATOM 729 C CA . ALA A 1 95 ? 21.501 1.418 -18.217 1.00 87.62 95 ALA A CA 1
ATOM 730 C C . ALA A 1 95 ? 20.233 0.759 -17.646 1.00 87.62 95 ALA A C 1
ATOM 732 O O . ALA A 1 95 ? 20.146 0.569 -16.432 1.00 87.62 95 ALA A O 1
ATOM 733 N N . LEU A 1 96 ? 19.291 0.349 -18.504 1.00 85.31 96 LEU A N 1
ATOM 734 C CA . LEU A 1 96 ? 18.093 -0.392 -18.099 1.00 85.31 96 LEU A CA 1
ATOM 735 C C . LEU A 1 96 ? 18.448 -1.740 -17.468 1.00 85.31 96 LEU A C 1
ATOM 737 O O . LEU A 1 96 ? 17.888 -2.100 -16.435 1.00 85.31 96 LEU A O 1
ATOM 741 N N . GLN A 1 97 ? 19.416 -2.458 -18.035 1.00 84.56 97 GLN A N 1
ATOM 742 C CA . GLN A 1 97 ? 19.834 -3.761 -17.530 1.00 84.56 97 GLN A CA 1
ATOM 743 C C . GLN A 1 97 ? 20.471 -3.651 -16.139 1.00 84.56 97 GLN A C 1
ATOM 745 O O . GLN A 1 97 ? 20.116 -4.419 -15.245 1.00 84.56 97 GLN A O 1
ATOM 750 N N . ASN A 1 98 ? 21.304 -2.631 -15.911 1.00 83.81 98 ASN A N 1
ATOM 751 C CA . ASN A 1 98 ? 21.847 -2.324 -14.585 1.00 83.81 98 ASN A CA 1
ATOM 752 C C . ASN A 1 98 ? 20.760 -1.963 -13.557 1.00 83.81 98 ASN A C 1
ATOM 754 O O . ASN A 1 98 ? 20.908 -2.275 -12.378 1.00 83.81 98 ASN A O 1
ATOM 758 N N . LEU A 1 99 ? 19.685 -1.293 -13.984 1.00 77.38 99 LEU A N 1
ATOM 759 C CA . LEU A 1 99 ? 18.587 -0.896 -13.100 1.00 77.38 99 LEU A CA 1
ATOM 760 C C . LEU A 1 99 ? 17.649 -2.075 -12.781 1.00 77.38 99 LEU A C 1
ATOM 762 O O . LEU A 1 99 ? 17.190 -2.202 -11.647 1.00 77.38 99 LEU A O 1
ATOM 766 N N . SER A 1 100 ? 17.425 -2.963 -13.755 1.00 74.12 100 SER A N 1
ATOM 767 C CA . SER A 1 100 ? 16.471 -4.076 -13.665 1.00 74.12 100 SER A CA 1
ATOM 768 C C . SER A 1 100 ? 16.754 -5.050 -12.516 1.00 74.12 100 SER A C 1
ATOM 770 O O . SER A 1 100 ? 15.819 -5.526 -11.876 1.00 74.12 100 SER A O 1
ATOM 772 N N . GLY A 1 101 ? 18.029 -5.290 -12.188 1.00 71.19 101 GLY A N 1
ATOM 773 C CA . GLY A 1 101 ? 18.420 -6.182 -11.090 1.00 71.19 101 GLY A CA 1
ATOM 774 C C . GLY A 1 101 ? 18.019 -5.678 -9.698 1.00 71.19 101 GLY A C 1
ATOM 775 O O . GLY A 1 101 ? 17.898 -6.475 -8.771 1.00 71.19 101 GLY A O 1
ATOM 776 N N . ASN A 1 102 ? 17.769 -4.373 -9.544 1.00 73.19 102 ASN A N 1
ATOM 777 C CA . ASN A 1 102 ? 17.319 -3.795 -8.276 1.00 73.19 102 ASN A CA 1
ATOM 778 C C . ASN A 1 102 ? 15.799 -3.926 -8.095 1.00 73.19 102 ASN A C 1
ATOM 780 O O . ASN A 1 102 ? 15.322 -4.040 -6.968 1.00 73.19 102 ASN A O 1
ATOM 784 N N . PHE A 1 103 ? 15.037 -3.979 -9.193 1.00 74.12 103 PHE A N 1
ATOM 785 C CA . PHE A 1 103 ? 13.573 -4.048 -9.162 1.00 74.12 103 PHE A CA 1
ATOM 786 C C . PHE A 1 103 ? 13.057 -5.299 -8.446 1.00 74.12 103 PHE A C 1
ATOM 788 O O . PHE A 1 103 ? 12.070 -5.226 -7.717 1.00 74.12 103 PHE A O 1
ATOM 795 N N . SER A 1 104 ? 13.752 -6.434 -8.584 1.00 69.94 104 SER A N 1
ATOM 796 C CA . SER A 1 104 ? 13.361 -7.681 -7.920 1.00 69.94 104 SER A CA 1
ATOM 797 C C . SER A 1 104 ? 13.474 -7.625 -6.395 1.00 69.94 104 SER A C 1
ATOM 799 O O . SER A 1 104 ? 12.754 -8.353 -5.719 1.00 69.94 104 SER A O 1
ATOM 801 N N . ASN A 1 105 ? 14.351 -6.777 -5.841 1.00 84.19 105 ASN A N 1
ATOM 802 C CA . ASN A 1 105 ? 14.514 -6.663 -4.389 1.00 84.19 105 ASN A CA 1
ATOM 803 C C . ASN A 1 105 ? 13.671 -5.538 -3.776 1.00 84.19 105 ASN A C 1
ATOM 805 O O . ASN A 1 105 ? 13.378 -5.585 -2.585 1.00 84.19 105 ASN A O 1
ATOM 809 N N . TRP A 1 106 ? 13.236 -4.559 -4.573 1.00 88.31 106 TRP A N 1
ATOM 810 C CA . TRP A 1 106 ? 12.476 -3.412 -4.070 1.00 88.31 106 TRP A CA 1
ATOM 811 C C . TRP A 1 106 ? 11.176 -3.815 -3.378 1.00 88.31 106 TRP A C 1
ATOM 813 O O . TRP A 1 106 ? 10.977 -3.451 -2.226 1.00 88.31 106 TRP A O 1
ATOM 823 N N . MET A 1 107 ? 10.339 -4.665 -3.983 1.00 89.94 107 MET A N 1
ATOM 824 C CA . MET A 1 107 ? 9.114 -5.126 -3.301 1.00 89.94 107 MET A CA 1
ATOM 825 C C . MET A 1 107 ? 9.396 -5.867 -1.989 1.00 89.94 107 MET A C 1
ATOM 827 O O . MET A 1 107 ? 8.607 -5.765 -1.045 1.00 89.94 107 MET A O 1
ATOM 831 N N . ALA A 1 108 ? 10.515 -6.594 -1.913 1.00 91.38 108 ALA A N 1
ATOM 832 C CA . ALA A 1 108 ? 10.947 -7.279 -0.700 1.00 91.38 108 ALA A CA 1
ATOM 833 C C . ALA A 1 108 ? 11.307 -6.277 0.405 1.00 91.38 108 ALA A C 1
ATOM 835 O O . ALA A 1 108 ? 10.888 -6.438 1.554 1.00 91.38 108 ALA A O 1
ATOM 836 N N . GLU A 1 109 ? 12.066 -5.240 0.050 1.00 93.69 109 GLU A N 1
ATOM 837 C CA . GLU A 1 109 ? 12.481 -4.160 0.945 1.00 93.69 109 GLU A CA 1
ATOM 838 C C . GLU A 1 109 ? 11.282 -3.341 1.430 1.00 93.69 109 GLU A C 1
ATOM 840 O O . GLU A 1 109 ? 11.156 -3.108 2.635 1.00 93.69 109 GLU A O 1
ATOM 845 N N . GLU A 1 110 ? 10.363 -2.979 0.534 1.00 94.88 110 GLU A N 1
ATOM 846 C CA . GLU A 1 110 ? 9.162 -2.214 0.873 1.00 94.88 110 GLU A CA 1
ATOM 847 C C . GLU A 1 110 ? 8.227 -3.014 1.789 1.00 94.88 110 GLU A C 1
ATOM 849 O O . GLU A 1 110 ? 7.835 -2.558 2.870 1.00 94.88 110 GLU A O 1
ATOM 854 N N . THR A 1 111 ? 7.945 -4.270 1.428 1.00 95.19 111 THR A N 1
ATOM 855 C CA . THR A 1 111 ? 7.136 -5.175 2.259 1.00 95.19 111 THR A CA 1
ATOM 856 C C . THR A 1 111 ? 7.798 -5.409 3.619 1.00 95.19 111 THR A C 1
ATOM 858 O O . THR A 1 111 ? 7.134 -5.383 4.660 1.00 95.19 111 THR A O 1
ATOM 861 N N . GLY A 1 112 ? 9.119 -5.607 3.643 1.00 96.38 112 GLY A N 1
ATOM 862 C CA . GLY A 1 112 ? 9.896 -5.778 4.868 1.00 96.38 112 GLY A CA 1
ATOM 863 C C . GLY A 1 112 ? 9.858 -4.542 5.768 1.00 96.38 112 GLY A C 1
ATOM 864 O O . GLY A 1 112 ? 9.676 -4.665 6.984 1.00 96.38 112 GLY A O 1
ATOM 865 N N . THR A 1 113 ? 9.967 -3.353 5.180 1.00 97.19 113 THR A N 1
ATOM 866 C CA . THR A 1 113 ? 9.885 -2.067 5.881 1.00 97.19 113 THR A CA 1
ATOM 867 C C . THR A 1 113 ? 8.510 -1.875 6.509 1.00 97.19 113 THR A C 1
ATOM 869 O O . THR A 1 113 ? 8.425 -1.612 7.712 1.00 97.19 113 THR A O 1
ATOM 872 N N . LEU A 1 114 ? 7.435 -2.107 5.749 1.00 97.56 114 LEU A N 1
ATOM 873 C CA . LEU A 1 114 ? 6.060 -2.013 6.243 1.00 97.56 114 LEU A CA 1
ATOM 874 C C . LEU A 1 114 ? 5.812 -2.958 7.433 1.00 97.56 114 LEU A C 1
ATOM 876 O O . LEU A 1 114 ? 5.309 -2.542 8.480 1.00 97.56 114 LEU A O 1
ATOM 880 N N . VAL A 1 115 ? 6.216 -4.227 7.311 1.00 97.44 115 VAL A N 1
ATOM 881 C CA . VAL A 1 115 ? 6.056 -5.235 8.375 1.00 97.44 115 VAL A CA 1
ATOM 882 C C . VAL A 1 115 ? 6.858 -4.867 9.625 1.00 97.44 115 VAL A C 1
ATOM 884 O O . VAL A 1 115 ? 6.378 -5.050 10.751 1.00 97.44 115 VAL A O 1
ATOM 887 N N . LYS A 1 116 ? 8.075 -4.341 9.454 1.00 97.56 116 LYS A N 1
ATOM 888 C CA . LYS A 1 116 ? 8.937 -3.913 10.561 1.00 97.56 116 LYS A CA 1
ATOM 889 C C . LYS A 1 116 ? 8.344 -2.721 11.310 1.00 97.56 116 LYS A C 1
ATOM 891 O O . LYS A 1 116 ? 8.298 -2.761 12.540 1.00 97.56 116 LYS A O 1
ATOM 896 N N . LEU A 1 117 ? 7.869 -1.702 10.589 1.00 96.62 117 LEU A N 1
ATOM 897 C CA . LEU A 1 117 ? 7.190 -0.542 11.174 1.00 96.62 117 LEU A CA 1
ATOM 898 C C . LEU A 1 117 ? 5.984 -0.989 12.000 1.00 96.62 117 LEU A C 1
ATOM 900 O O . LEU A 1 117 ? 5.908 -0.691 13.193 1.00 96.62 117 LEU A O 1
ATOM 904 N N . TRP A 1 118 ? 5.108 -1.805 11.406 1.00 96.56 118 TRP A N 1
ATOM 905 C CA . TRP A 1 118 ? 3.926 -2.314 12.096 1.00 96.56 118 TRP A CA 1
ATOM 906 C C . TRP A 1 118 ? 4.275 -3.099 13.367 1.00 96.56 118 TRP A C 1
ATOM 908 O O . TRP A 1 118 ? 3.692 -2.880 14.431 1.00 96.56 118 TRP A O 1
ATOM 918 N N . SER A 1 119 ? 5.278 -3.975 13.294 1.00 95.50 119 SER A N 1
ATOM 919 C CA . SER A 1 119 ? 5.706 -4.794 14.435 1.00 95.50 119 SER A CA 1
ATOM 920 C C . SER A 1 119 ? 6.168 -3.956 15.632 1.00 95.50 119 SER A C 1
ATOM 922 O O . SER A 1 119 ? 5.919 -4.344 16.775 1.00 95.50 119 SER A O 1
ATOM 924 N N . GLY A 1 120 ? 6.798 -2.801 15.387 1.00 93.31 120 GLY A N 1
ATOM 925 C CA . GLY A 1 120 ? 7.223 -1.867 16.435 1.00 93.31 120 GLY A CA 1
ATOM 926 C C . GLY A 1 120 ? 6.083 -1.045 17.053 1.00 93.31 120 GLY A C 1
ATOM 927 O O . GLY A 1 120 ? 6.240 -0.500 18.146 1.00 93.31 120 GLY A O 1
ATOM 928 N N . MET A 1 121 ? 4.934 -0.960 16.379 1.00 93.06 121 MET A N 1
ATOM 929 C CA . MET A 1 121 ? 3.817 -0.086 16.756 1.00 93.06 121 MET A CA 1
ATOM 930 C C . MET A 1 121 ? 2.596 -0.863 17.284 1.00 93.06 121 MET A C 1
ATOM 932 O O . MET A 1 121 ? 1.827 -0.316 18.069 1.00 93.06 121 MET A O 1
ATOM 936 N N . ARG A 1 122 ? 2.444 -2.157 16.954 1.00 90.94 122 ARG A N 1
ATOM 937 C CA . ARG A 1 122 ? 1.219 -2.949 17.218 1.00 90.94 122 ARG A 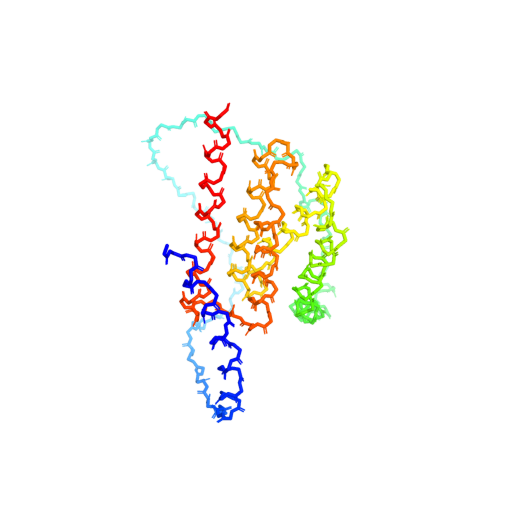CA 1
ATOM 938 C C . ARG A 1 122 ? 0.772 -3.063 18.684 1.00 90.94 122 ARG A C 1
ATOM 940 O O . ARG A 1 122 ? -0.393 -3.355 18.940 1.00 90.94 122 ARG A O 1
ATOM 947 N N . LEU A 1 123 ? 1.686 -2.890 19.645 1.00 89.88 123 LEU A N 1
ATOM 948 C CA . LEU A 1 123 ? 1.409 -3.037 21.086 1.00 89.88 123 LEU A CA 1
ATOM 949 C C . LEU A 1 123 ? 0.942 -1.739 21.759 1.00 89.88 123 LEU A C 1
ATOM 951 O O . LEU A 1 123 ? 0.658 -1.737 22.956 1.00 89.88 123 LEU A O 1
ATOM 955 N N . ARG A 1 124 ? 0.888 -0.632 21.018 1.00 88.19 124 ARG A N 1
ATOM 956 C CA . ARG A 1 124 ? 0.521 0.687 21.534 1.00 88.19 124 ARG A CA 1
ATOM 957 C C . ARG A 1 124 ? -0.528 1.346 20.644 1.00 88.19 124 ARG A C 1
ATOM 959 O O . ARG A 1 124 ? -0.828 0.865 19.554 1.00 88.19 124 ARG A O 1
ATOM 966 N N . ALA A 1 125 ? -1.114 2.429 21.147 1.00 87.06 125 ALA A N 1
ATOM 967 C CA . ALA A 1 125 ? -1.970 3.283 20.336 1.00 87.06 125 ALA A CA 1
ATOM 968 C C . ALA A 1 125 ? -1.124 4.004 19.278 1.00 87.06 125 ALA A C 1
ATOM 970 O O . ALA A 1 125 ? 0.000 4.431 19.566 1.00 87.06 125 ALA A O 1
ATOM 971 N N . LEU A 1 126 ? -1.681 4.137 18.077 1.00 91.88 126 LEU A N 1
ATOM 972 C CA . LEU A 1 126 ? -1.008 4.751 16.941 1.00 91.88 126 LEU A CA 1
ATOM 973 C C . LEU A 1 126 ? -0.818 6.258 17.176 1.00 91.88 126 LEU A C 1
ATOM 975 O O . LEU A 1 126 ? -1.758 6.961 17.565 1.00 91.88 126 LEU A O 1
ATOM 979 N N . THR A 1 127 ? 0.400 6.757 16.973 1.00 93.50 127 THR A N 1
ATOM 980 C CA . THR A 1 127 ? 0.689 8.199 16.994 1.00 93.50 127 THR A CA 1
ATOM 981 C C . THR A 1 127 ? 0.561 8.797 15.587 1.00 93.50 127 THR A C 1
ATOM 983 O O . THR A 1 127 ? 0.534 8.056 14.603 1.00 93.50 127 THR A O 1
ATOM 986 N N . PRO A 1 128 ? 0.496 10.134 15.454 1.00 93.25 128 PRO A N 1
ATOM 987 C CA . PRO A 1 128 ? 0.566 10.784 14.145 1.00 93.25 128 PRO A CA 1
ATOM 988 C C . PRO A 1 128 ? 1.840 10.421 13.360 1.00 93.25 128 PRO A C 1
ATOM 990 O O . PRO A 1 128 ? 1.747 10.074 12.189 1.00 93.25 128 PRO A O 1
ATOM 993 N N . ASP A 1 129 ? 3.003 10.382 14.017 1.00 94.62 129 ASP A N 1
ATOM 994 C CA . ASP A 1 129 ? 4.273 10.010 13.367 1.00 94.62 129 ASP A CA 1
ATOM 995 C C . ASP A 1 129 ? 4.283 8.546 12.886 1.00 94.62 129 ASP A C 1
ATOM 997 O O . ASP A 1 129 ? 4.841 8.222 11.833 1.00 94.62 129 ASP A O 1
ATOM 1001 N N . ASP A 1 130 ? 3.647 7.648 13.648 1.00 94.44 130 ASP A N 1
ATOM 1002 C CA . ASP A 1 130 ? 3.478 6.244 13.263 1.00 94.44 130 ASP A CA 1
ATOM 1003 C C . ASP A 1 130 ? 2.587 6.118 12.025 1.00 94.44 130 ASP A C 1
ATOM 1005 O O . ASP A 1 130 ? 2.919 5.381 11.095 1.00 94.44 130 ASP A O 1
ATOM 1009 N N . ARG A 1 131 ? 1.468 6.858 12.005 1.00 95.25 131 ARG A N 1
ATOM 1010 C CA . ARG A 1 131 ? 0.560 6.941 10.855 1.00 95.25 131 ARG A CA 1
ATOM 1011 C C . ARG A 1 131 ? 1.311 7.424 9.621 1.00 95.25 131 ARG A C 1
ATOM 1013 O O . ARG A 1 131 ? 1.188 6.789 8.581 1.00 95.25 131 ARG A O 1
ATOM 1020 N N . ASP A 1 132 ? 2.091 8.495 9.727 1.00 96.38 132 ASP A N 1
ATOM 1021 C CA . ASP A 1 132 ? 2.843 9.043 8.595 1.00 96.38 132 ASP A CA 1
ATOM 1022 C C . ASP A 1 132 ? 3.882 8.047 8.071 1.00 96.38 132 ASP A C 1
ATOM 1024 O O . ASP A 1 132 ? 4.040 7.880 6.861 1.00 96.38 132 ASP A O 1
ATOM 1028 N N . SER A 1 133 ? 4.564 7.343 8.977 1.00 96.81 133 SER A N 1
ATOM 1029 C CA . SER A 1 133 ? 5.547 6.317 8.618 1.00 96.81 133 SER A CA 1
ATOM 1030 C C . SER A 1 133 ? 4.895 5.126 7.907 1.00 96.81 133 SER A C 1
ATOM 1032 O O . SER A 1 133 ? 5.400 4.672 6.881 1.00 96.81 133 SER A O 1
ATOM 1034 N N . LEU A 1 134 ? 3.757 4.640 8.417 1.00 96.56 134 LEU A N 1
ATOM 1035 C CA . LEU A 1 134 ? 2.978 3.571 7.784 1.00 96.56 134 LEU A CA 1
ATOM 1036 C C . LEU A 1 134 ? 2.399 4.007 6.439 1.00 96.56 134 LEU A C 1
ATOM 1038 O O . LEU A 1 134 ? 2.443 3.236 5.484 1.00 96.56 134 LEU A O 1
ATOM 1042 N N . PHE A 1 135 ? 1.881 5.234 6.357 1.00 97.56 135 PHE A N 1
ATOM 1043 C CA . PHE A 1 135 ? 1.308 5.776 5.132 1.00 97.56 135 PHE A CA 1
ATOM 1044 C C . PHE A 1 135 ? 2.356 5.855 4.026 1.00 97.56 135 PHE A C 1
ATOM 1046 O O . PHE A 1 135 ? 2.072 5.422 2.918 1.00 97.56 135 PHE A O 1
ATOM 1053 N N . ARG A 1 136 ? 3.569 6.344 4.316 1.00 97.62 136 ARG A N 1
ATOM 1054 C CA . ARG A 1 136 ? 4.658 6.409 3.326 1.00 97.62 136 ARG A CA 1
ATOM 1055 C C . ARG A 1 136 ? 5.037 5.023 2.810 1.00 97.62 136 ARG A C 1
ATOM 1057 O O . ARG A 1 136 ? 4.995 4.811 1.606 1.00 97.62 136 ARG A O 1
ATOM 1064 N N . ALA A 1 137 ? 5.285 4.070 3.712 1.00 97.50 137 ALA A N 1
ATOM 1065 C CA . ALA A 1 137 ? 5.628 2.701 3.323 1.00 97.50 137 ALA A CA 1
ATOM 1066 C C . ALA A 1 137 ? 4.514 2.026 2.496 1.00 97.50 137 ALA A C 1
ATOM 1068 O O . ALA A 1 137 ? 4.783 1.348 1.510 1.00 97.50 137 ALA A O 1
ATOM 1069 N N . ALA A 1 138 ? 3.244 2.230 2.861 1.00 97.56 138 ALA A N 1
ATOM 1070 C CA . ALA A 1 138 ? 2.119 1.736 2.067 1.00 97.56 138 ALA A CA 1
ATOM 1071 C C . ALA A 1 138 ? 2.007 2.458 0.710 1.00 97.56 138 ALA A C 1
ATOM 1073 O O . ALA A 1 138 ? 1.745 1.822 -0.307 1.00 97.56 138 ALA A O 1
ATOM 1074 N N . HIS A 1 139 ? 2.243 3.769 0.669 1.00 97.38 139 HIS A N 1
ATOM 1075 C CA . HIS A 1 139 ? 2.170 4.572 -0.549 1.00 97.38 139 HIS A CA 1
ATOM 1076 C C . HIS A 1 139 ? 3.253 4.179 -1.565 1.00 97.38 139 HIS A C 1
ATOM 1078 O O . HIS A 1 139 ? 2.981 4.136 -2.767 1.00 97.38 139 HIS A O 1
ATOM 1084 N N . ASP A 1 140 ? 4.455 3.843 -1.101 1.00 96.06 140 ASP A N 1
ATOM 1085 C CA . ASP A 1 140 ? 5.529 3.340 -1.958 1.00 96.06 140 ASP A CA 1
ATOM 1086 C C . ASP A 1 140 ? 5.134 1.999 -2.598 1.00 96.06 140 ASP A C 1
ATOM 1088 O O . ASP A 1 140 ? 5.214 1.854 -3.819 1.00 96.06 140 ASP A O 1
ATOM 1092 N N . ILE A 1 141 ? 4.562 1.067 -1.826 1.00 95.62 141 ILE A N 1
ATOM 1093 C CA . ILE A 1 141 ? 4.015 -0.200 -2.351 1.00 95.62 141 ILE A CA 1
ATOM 1094 C C . ILE A 1 141 ? 2.867 0.044 -3.334 1.00 95.62 141 ILE A C 1
ATOM 1096 O O . ILE A 1 141 ? 2.804 -0.596 -4.383 1.00 95.62 141 ILE A O 1
ATOM 1100 N N . LYS A 1 142 ? 1.962 0.982 -3.035 1.00 95.56 142 LYS A N 1
ATOM 1101 C CA . LYS A 1 142 ? 0.879 1.374 -3.945 1.00 95.56 142 LYS A CA 1
ATOM 1102 C C . LYS A 1 142 ? 1.442 1.839 -5.290 1.00 95.56 142 LYS A C 1
ATOM 1104 O O . LYS A 1 142 ? 0.993 1.356 -6.329 1.00 95.56 142 LYS A O 1
ATOM 1109 N N . GLY A 1 143 ? 2.414 2.752 -5.278 1.00 92.88 143 GLY A N 1
ATOM 1110 C CA . GLY A 1 143 ? 2.982 3.347 -6.491 1.00 92.88 143 GLY A CA 1
ATOM 1111 C C . GLY A 1 143 ? 3.875 2.396 -7.290 1.00 92.88 143 GLY A C 1
ATOM 1112 O O . GLY A 1 143 ? 3.872 2.431 -8.519 1.00 92.88 143 GLY A O 1
ATOM 1113 N N . GLN A 1 144 ? 4.624 1.531 -6.608 1.00 91.12 144 GLN A N 1
ATOM 1114 C CA . GLN A 1 144 ? 5.594 0.640 -7.244 1.00 91.12 144 GLN A CA 1
ATOM 1115 C C . GLN A 1 144 ? 5.013 -0.741 -7.572 1.00 91.12 144 GLN A C 1
ATOM 1117 O O . GLN A 1 144 ? 5.464 -1.380 -8.519 1.00 91.12 144 GLN A O 1
ATOM 1122 N N . GLY A 1 145 ? 3.992 -1.195 -6.840 1.00 89.62 145 GLY A N 1
ATOM 1123 C CA . GLY A 1 145 ? 3.470 -2.560 -6.921 1.00 89.62 145 GLY A CA 1
ATOM 1124 C C . GLY A 1 145 ? 3.015 -2.956 -8.322 1.00 89.62 145 GLY A C 1
ATOM 1125 O O . GLY A 1 145 ? 3.383 -4.026 -8.792 1.00 89.62 145 GLY A O 1
ATOM 1126 N N . VAL A 1 146 ? 2.297 -2.084 -9.040 1.00 89.56 146 VAL A N 1
ATOM 1127 C CA . VAL A 1 146 ? 1.870 -2.363 -10.426 1.00 89.56 146 VAL A CA 1
ATOM 1128 C C . VAL A 1 146 ? 3.076 -2.510 -11.360 1.00 89.56 146 VAL A C 1
ATOM 1130 O O . VAL A 1 146 ? 3.149 -3.468 -12.124 1.00 89.56 146 VAL A O 1
ATOM 1133 N N . THR A 1 147 ? 4.053 -1.606 -11.258 1.00 87.81 147 THR A N 1
ATOM 1134 C CA . THR A 1 147 ? 5.280 -1.616 -12.074 1.00 87.81 147 THR A CA 1
ATOM 1135 C C . THR A 1 147 ? 6.149 -2.846 -11.804 1.00 87.81 147 THR A C 1
ATOM 1137 O O . THR A 1 147 ? 6.814 -3.344 -12.708 1.00 87.81 147 THR A O 1
ATOM 1140 N N . LEU A 1 148 ? 6.135 -3.350 -10.568 1.00 86.56 148 LEU A N 1
ATOM 1141 C CA . LEU A 1 148 ? 6.933 -4.493 -10.124 1.00 86.56 148 LEU A CA 1
ATOM 1142 C C . LEU A 1 148 ? 6.203 -5.842 -10.271 1.00 86.56 148 LEU A C 1
ATOM 1144 O O . LEU A 1 148 ? 6.752 -6.869 -9.883 1.00 86.56 148 LEU A O 1
ATOM 1148 N N . GLY A 1 149 ? 4.992 -5.862 -10.844 1.00 87.56 149 GLY A N 1
ATOM 1149 C CA . GLY A 1 149 ? 4.236 -7.092 -11.121 1.00 87.56 149 GLY A CA 1
ATOM 1150 C C . GLY A 1 149 ? 3.346 -7.594 -9.975 1.00 87.56 149 GLY A C 1
ATOM 1151 O O . GLY A 1 149 ? 2.877 -8.728 -10.018 1.00 87.56 149 GLY A O 1
ATOM 1152 N N . PHE A 1 150 ? 3.074 -6.756 -8.972 1.00 90.06 150 PHE A N 1
ATOM 1153 C CA . PHE A 1 150 ? 2.236 -7.048 -7.802 1.00 90.06 150 PHE A CA 1
ATOM 1154 C C . PHE A 1 150 ? 1.010 -6.112 -7.723 1.00 90.06 150 PHE A C 1
ATOM 1156 O O . PHE A 1 150 ? 0.875 -5.331 -6.772 1.00 90.06 150 PHE A O 1
ATOM 1163 N N . PRO A 1 151 ? 0.076 -6.168 -8.691 1.00 91.06 151 PRO A N 1
ATOM 1164 C CA . PRO A 1 151 ? -1.092 -5.283 -8.717 1.00 91.06 151 PRO A CA 1
ATOM 1165 C C . PRO A 1 151 ? -2.008 -5.475 -7.499 1.00 91.06 151 PRO A C 1
ATOM 1167 O O . PRO A 1 151 ? -2.503 -4.498 -6.949 1.00 91.06 151 PRO A O 1
ATOM 1170 N N . LEU A 1 152 ? -2.178 -6.711 -7.014 1.00 92.06 152 LEU A N 1
ATOM 1171 C CA . LEU A 1 152 ? -3.012 -6.987 -5.838 1.00 92.06 152 LEU A CA 1
ATOM 1172 C C . LEU A 1 152 ? -2.432 -6.373 -4.558 1.00 92.06 152 LEU A C 1
ATOM 1174 O O . LEU A 1 152 ? -3.176 -5.841 -3.735 1.00 92.06 15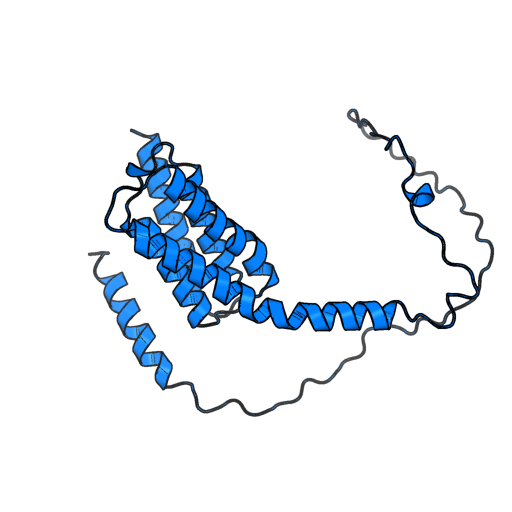2 LEU A O 1
ATOM 1178 N N . ALA A 1 153 ? -1.103 -6.390 -4.400 1.00 93.25 153 ALA A N 1
ATOM 1179 C CA . ALA A 1 153 ? -0.451 -5.720 -3.278 1.00 93.25 153 ALA A CA 1
ATOM 1180 C C . ALA A 1 153 ? -0.672 -4.200 -3.340 1.00 93.25 153 ALA A C 1
ATOM 1182 O O . ALA A 1 153 ? -0.934 -3.586 -2.308 1.00 93.25 153 ALA A O 1
ATOM 1183 N N . SER A 1 154 ? -0.637 -3.616 -4.545 1.00 94.31 154 SER A N 1
ATOM 1184 C CA . SER A 1 154 ? -0.948 -2.198 -4.762 1.00 94.31 154 SER A CA 1
ATOM 1185 C C . SER A 1 154 ? -2.392 -1.862 -4.364 1.00 94.31 154 SER A C 1
ATOM 1187 O O . SER A 1 154 ? -2.602 -0.893 -3.640 1.00 94.31 154 SER A O 1
ATOM 1189 N N . THR A 1 155 ? -3.377 -2.697 -4.719 1.00 94.69 155 THR A N 1
ATOM 1190 C CA . THR A 1 155 ? -4.784 -2.502 -4.314 1.00 94.69 155 THR A CA 1
ATOM 1191 C C . THR A 1 155 ? -4.971 -2.539 -2.795 1.00 94.69 155 THR A C 1
ATOM 1193 O O . THR A 1 155 ? -5.652 -1.683 -2.232 1.00 94.69 155 THR A O 1
ATOM 1196 N N . ILE A 1 156 ? -4.352 -3.500 -2.101 1.00 96.06 156 ILE A N 1
ATOM 1197 C CA . ILE A 1 156 ? -4.452 -3.569 -0.633 1.00 96.06 156 ILE A CA 1
ATOM 1198 C C . ILE A 1 156 ? -3.739 -2.381 0.019 1.00 96.06 156 ILE A C 1
ATOM 1200 O O . ILE A 1 156 ? -4.244 -1.815 0.991 1.00 96.06 156 ILE A O 1
ATOM 1204 N N . ALA A 1 157 ? -2.582 -1.984 -0.511 1.00 97.19 157 ALA A N 1
ATOM 1205 C CA . ALA A 1 157 ? -1.860 -0.813 -0.033 1.00 97.19 157 ALA A CA 1
ATOM 1206 C C . ALA A 1 157 ? -2.664 0.481 -0.241 1.00 97.19 157 ALA A C 1
ATOM 1208 O O . ALA A 1 157 ? -2.678 1.330 0.645 1.00 97.19 157 ALA A O 1
ATOM 1209 N N . ASP A 1 158 ? -3.397 0.601 -1.350 1.00 97.56 158 ASP A N 1
ATOM 1210 C CA . ASP A 1 158 ? -4.299 1.723 -1.612 1.00 97.56 158 ASP A CA 1
ATOM 1211 C C . ASP A 1 158 ? -5.438 1.809 -0.588 1.00 97.56 158 ASP A C 1
ATOM 1213 O O . ASP A 1 158 ? -5.650 2.868 0.005 1.00 97.56 158 ASP A O 1
ATOM 1217 N N . SER A 1 159 ? -6.093 0.683 -0.286 1.00 97.25 159 SER A N 1
ATOM 1218 C CA . SER A 1 159 ? -7.094 0.603 0.791 1.00 97.25 159 SER A CA 1
ATOM 1219 C C . SER A 1 159 ? -6.518 1.044 2.142 1.00 97.25 159 SER A C 1
ATOM 1221 O O . SER A 1 159 ? -7.135 1.826 2.870 1.00 97.25 159 SER A O 1
ATOM 1223 N N . LEU A 1 160 ? -5.299 0.600 2.470 1.00 97.56 160 LEU A N 1
ATOM 1224 C CA . LEU A 1 160 ? -4.622 1.006 3.702 1.00 97.56 160 LEU A CA 1
ATOM 1225 C C . LEU A 1 160 ? -4.308 2.510 3.713 1.00 97.56 160 LEU A C 1
ATOM 1227 O O . LEU A 1 160 ? -4.543 3.171 4.725 1.00 97.56 160 LEU A O 1
ATOM 1231 N N . CYS A 1 161 ? -3.809 3.067 2.607 1.00 97.88 161 CYS A N 1
ATOM 1232 C CA . CYS A 1 161 ? -3.582 4.505 2.465 1.00 97.88 161 CYS A CA 1
ATOM 1233 C C . CYS A 1 161 ? -4.881 5.289 2.672 1.00 97.88 161 CYS A C 1
ATOM 1235 O O . CYS A 1 161 ? -4.887 6.248 3.442 1.00 97.88 161 CYS A O 1
ATOM 1237 N N . HIS A 1 162 ? -5.983 4.852 2.057 1.00 96.94 162 HIS A N 1
ATOM 1238 C CA . HIS A 1 162 ? -7.283 5.501 2.195 1.00 96.94 162 HIS A CA 1
ATOM 1239 C C . HIS A 1 162 ? -7.787 5.491 3.645 1.00 96.94 162 HIS A C 1
ATOM 1241 O O . HIS A 1 162 ? -8.243 6.520 4.153 1.00 96.94 162 HIS A O 1
ATOM 1247 N N . LEU A 1 163 ? -7.650 4.356 4.339 1.00 96.38 163 LEU A N 1
ATOM 1248 C CA . LEU A 1 163 ? -7.982 4.221 5.758 1.00 96.38 163 LEU A CA 1
ATOM 1249 C C . LEU A 1 163 ? -7.160 5.175 6.629 1.00 96.38 163 LEU A C 1
ATOM 1251 O O . LEU A 1 163 ? -7.718 5.890 7.464 1.00 96.38 163 LEU A O 1
ATOM 1255 N N . LEU A 1 164 ? -5.840 5.190 6.432 1.00 96.00 164 LEU A N 1
ATOM 1256 C CA . LEU A 1 164 ? -4.933 6.032 7.205 1.00 96.00 164 LEU A CA 1
ATOM 1257 C C . LEU A 1 164 ? -5.167 7.516 6.928 1.00 96.00 164 LEU A C 1
ATOM 1259 O O . LEU A 1 164 ? -5.082 8.302 7.860 1.00 96.00 164 LEU A O 1
ATOM 1263 N N . GLU A 1 165 ? -5.472 7.908 5.691 1.00 95.75 165 GLU A N 1
ATOM 1264 C CA . GLU A 1 165 ? -5.704 9.303 5.309 1.00 95.75 165 GLU A CA 1
ATOM 1265 C C . GLU A 1 165 ? -7.042 9.842 5.833 1.00 95.75 165 GLU A C 1
ATOM 1267 O O . GLU A 1 165 ? -7.096 10.946 6.383 1.00 95.75 165 GLU A O 1
ATOM 1272 N N . THR A 1 166 ? -8.108 9.048 5.709 1.00 95.44 166 THR A N 1
ATOM 1273 C CA . THR A 1 166 ? -9.485 9.502 5.949 1.00 95.44 166 THR A CA 1
ATOM 1274 C C . THR A 1 166 ? -9.831 9.626 7.431 1.00 95.44 166 THR A C 1
ATOM 1276 O O . THR A 1 166 ? -10.631 10.483 7.815 1.00 95.44 166 THR A O 1
ATOM 1279 N N . VAL A 1 167 ? -9.255 8.780 8.287 1.00 94.06 167 VAL A N 1
ATOM 1280 C CA . VAL A 1 167 ? -9.530 8.818 9.727 1.00 94.06 167 VAL A CA 1
ATOM 1281 C C . VAL A 1 167 ? -8.729 9.951 10.374 1.00 94.06 167 VAL A C 1
ATOM 1283 O O . VAL A 1 167 ? -7.504 9.981 10.300 1.00 94.06 167 VAL A O 1
ATOM 1286 N N . GLN A 1 168 ? -9.411 10.901 11.021 1.00 90.50 168 GLN A N 1
ATOM 1287 C CA . GLN A 1 168 ? -8.764 12.082 11.612 1.00 90.50 168 GLN A CA 1
ATOM 1288 C C . GLN A 1 168 ? -7.901 11.732 12.831 1.00 90.50 168 GLN A C 1
ATOM 1290 O O . GLN A 1 168 ? -6.748 12.153 12.909 1.00 90.50 168 GLN A O 1
ATOM 1295 N N . ASP A 1 169 ? -8.441 10.946 13.767 1.00 91.88 169 ASP A N 1
ATOM 1296 C CA . ASP A 1 169 ? -7.707 10.483 14.946 1.00 91.88 169 ASP A CA 1
ATOM 1297 C C . ASP A 1 169 ? -7.165 9.059 14.715 1.00 91.88 169 ASP A C 1
ATOM 1299 O O . ASP A 1 169 ? -7.946 8.101 14.718 1.00 91.88 169 ASP A O 1
ATOM 1303 N N . PRO A 1 170 ? -5.838 8.874 14.557 1.00 90.25 170 PRO A N 1
ATOM 1304 C CA . PRO A 1 170 ? -5.243 7.565 14.285 1.00 90.25 170 PRO A CA 1
ATOM 1305 C C . PRO A 1 170 ? -5.496 6.539 15.399 1.00 90.25 170 PRO A C 1
ATOM 1307 O O . PRO A 1 170 ? -5.421 5.338 15.150 1.00 90.25 170 PRO A O 1
ATOM 1310 N N . ARG A 1 171 ? -5.843 6.977 16.617 1.00 90.81 171 ARG A N 1
ATOM 1311 C CA . ARG A 1 171 ? -6.161 6.085 17.745 1.00 90.81 171 ARG A CA 1
ATOM 1312 C C . ARG A 1 171 ? -7.498 5.371 17.591 1.00 90.81 171 ARG A C 1
ATOM 1314 O O . ARG A 1 171 ? -7.733 4.382 18.279 1.00 90.81 171 ARG A O 1
ATOM 1321 N N . GLN A 1 172 ? -8.374 5.879 16.727 1.00 92.44 172 GLN A N 1
ATOM 1322 C CA . GLN A 1 172 ? -9.666 5.256 16.451 1.00 92.44 172 GLN A CA 1
ATOM 1323 C C . GLN A 1 172 ? -9.526 4.051 15.520 1.00 92.44 172 GLN A C 1
ATOM 1325 O O . GLN A 1 172 ? -10.398 3.186 15.521 1.00 92.44 172 GLN A O 1
ATOM 1330 N N . ILE A 1 173 ? -8.438 3.974 14.746 1.00 93.19 173 ILE A N 1
ATOM 1331 C CA . ILE A 1 173 ? -8.207 2.885 13.801 1.00 93.19 173 ILE A CA 1
ATOM 1332 C C . ILE A 1 173 ? -7.881 1.601 14.583 1.00 93.19 173 ILE A C 1
ATOM 1334 O O . ILE A 1 173 ? -6.915 1.578 15.349 1.00 93.19 173 ILE A O 1
ATOM 1338 N N . PRO A 1 174 ? -8.636 0.503 14.399 1.00 93.19 174 PRO A N 1
ATOM 1339 C CA . PRO A 1 174 ? -8.340 -0.752 15.068 1.00 93.19 174 PRO A CA 1
ATOM 1340 C C . PRO A 1 174 ? -6.996 -1.317 14.603 1.00 93.19 174 PRO A C 1
ATOM 1342 O O . PRO A 1 174 ? -6.805 -1.568 13.412 1.00 93.19 174 PRO A O 1
ATOM 1345 N N . ASN A 1 175 ? -6.100 -1.624 15.547 1.00 93.81 175 ASN A N 1
ATOM 1346 C CA . ASN A 1 175 ? -4.802 -2.235 15.234 1.00 93.81 175 ASN A CA 1
ATOM 1347 C C . ASN A 1 175 ? -4.948 -3.520 14.401 1.00 93.81 175 ASN A C 1
ATOM 1349 O O . ASN A 1 175 ? -4.149 -3.774 13.507 1.00 93.81 175 ASN A O 1
ATOM 1353 N N . GLN A 1 176 ? -5.998 -4.305 14.652 1.00 93.88 176 GLN A N 1
ATOM 1354 C CA . GLN A 1 176 ? -6.275 -5.525 13.896 1.00 93.88 176 GLN A CA 1
ATOM 1355 C C . GLN A 1 176 ? -6.551 -5.249 12.409 1.00 93.88 176 GLN A C 1
ATOM 1357 O O . GLN A 1 176 ? -6.141 -6.042 11.568 1.00 93.88 176 GLN A O 1
ATOM 1362 N N . LEU A 1 177 ? -7.214 -4.137 12.074 1.00 95.19 177 LEU A N 1
ATOM 1363 C CA . LEU A 1 177 ? -7.512 -3.791 10.684 1.00 95.19 177 LEU A CA 1
ATOM 1364 C C . LEU A 1 177 ? -6.225 -3.429 9.933 1.00 95.19 177 LEU A C 1
ATOM 1366 O O . LEU A 1 177 ? -6.004 -3.910 8.825 1.00 95.19 177 LEU A O 1
ATOM 1370 N N . ILE A 1 178 ? -5.333 -2.660 10.564 1.00 96.31 178 ILE A N 1
ATOM 1371 C CA . ILE A 1 178 ? -4.008 -2.348 10.004 1.00 96.31 178 ILE A CA 1
ATOM 1372 C C . ILE A 1 178 ? -3.183 -3.630 9.852 1.00 96.31 178 ILE A C 1
ATOM 1374 O O . ILE A 1 178 ? -2.616 -3.882 8.790 1.00 96.31 178 ILE A O 1
ATOM 1378 N N . GLU A 1 179 ? -3.157 -4.478 10.885 1.00 96.44 179 GLU A N 1
ATOM 1379 C CA . GLU A 1 179 ? -2.444 -5.754 10.846 1.00 96.44 179 GLU A CA 1
ATOM 1380 C C . GLU A 1 179 ? -2.914 -6.623 9.681 1.00 96.44 179 GLU A C 1
ATOM 1382 O O . GLU A 1 179 ? -2.084 -7.158 8.954 1.00 96.44 179 GLU A O 1
ATOM 1387 N N . GLN A 1 180 ? -4.223 -6.726 9.455 1.00 96.62 180 GLN A N 1
ATOM 1388 C CA . GLN A 1 180 ? -4.777 -7.499 8.346 1.00 96.62 180 GLN A CA 1
ATOM 1389 C C . GLN A 1 180 ? -4.289 -6.997 6.982 1.00 96.62 180 GLN A C 1
ATOM 1391 O O . GLN A 1 180 ? -3.909 -7.823 6.152 1.00 96.62 180 GLN A O 1
ATOM 1396 N N . HIS A 1 181 ? -4.214 -5.681 6.760 1.00 97.50 181 HIS A N 1
ATOM 1397 C CA . HIS A 1 181 ? -3.657 -5.126 5.520 1.00 97.50 181 HIS A CA 1
ATOM 1398 C C . HIS A 1 181 ? -2.175 -5.485 5.366 1.00 97.50 181 HIS A C 1
ATOM 1400 O O . HIS A 1 181 ? -1.770 -6.033 4.342 1.00 97.50 181 HIS A O 1
ATOM 1406 N N . VAL A 1 182 ? -1.373 -5.255 6.411 1.00 97.25 182 VAL A N 1
ATOM 1407 C CA . VAL A 1 182 ? 0.075 -5.528 6.400 1.00 97.25 182 VAL A CA 1
ATOM 1408 C C . VAL A 1 182 ? 0.366 -7.015 6.173 1.00 97.25 182 VAL A C 1
ATOM 1410 O O . VAL A 1 182 ? 1.232 -7.369 5.372 1.00 97.25 182 VAL A O 1
ATOM 1413 N N . GLN A 1 183 ? -0.363 -7.907 6.849 1.00 96.19 183 GLN A N 1
ATOM 1414 C CA . GLN A 1 183 ? -0.192 -9.351 6.685 1.00 96.19 183 GLN A CA 1
ATOM 1415 C C . GLN A 1 183 ? -0.633 -9.829 5.302 1.00 96.19 183 GLN A C 1
ATOM 1417 O O . GLN A 1 183 ? 0.009 -10.719 4.749 1.00 96.19 183 GLN A O 1
ATOM 1422 N N . SER A 1 184 ? -1.680 -9.230 4.730 1.00 95.44 184 SER A N 1
ATOM 1423 C CA . SER A 1 184 ? -2.159 -9.587 3.391 1.00 95.44 184 SER A CA 1
ATOM 1424 C C . SER A 1 184 ? -1.168 -9.167 2.310 1.00 95.44 184 SER A C 1
ATOM 1426 O O . SER A 1 184 ? -0.844 -9.978 1.449 1.00 95.44 184 SER A O 1
ATOM 1428 N N . ILE A 1 185 ? -0.592 -7.962 2.405 1.00 95.12 185 ILE A N 1
ATOM 1429 C CA . ILE A 1 185 ? 0.489 -7.515 1.509 1.00 95.12 185 ILE A CA 1
ATOM 1430 C C . ILE A 1 185 ? 1.681 -8.475 1.590 1.00 95.12 185 ILE A C 1
ATOM 1432 O O . ILE A 1 185 ? 2.175 -8.945 0.566 1.00 95.12 185 ILE A O 1
ATOM 1436 N N . ARG A 1 186 ? 2.107 -8.835 2.810 1.00 95.06 186 ARG A N 1
ATOM 1437 C CA . ARG A 1 186 ? 3.200 -9.796 3.011 1.00 95.06 186 ARG A CA 1
ATOM 1438 C C . ARG A 1 186 ? 2.888 -11.167 2.411 1.00 95.06 186 ARG A C 1
ATOM 1440 O O . ARG A 1 186 ? 3.782 -11.787 1.844 1.00 95.06 186 ARG A O 1
ATOM 1447 N N . ALA A 1 187 ? 1.657 -11.650 2.566 1.00 92.62 187 ALA A N 1
ATOM 1448 C CA . ALA A 1 187 ? 1.231 -12.944 2.043 1.00 92.62 187 ALA A CA 1
ATOM 1449 C C . ALA A 1 187 ? 1.223 -12.960 0.509 1.00 92.62 187 ALA A C 1
ATOM 1451 O O . ALA A 1 187 ? 1.788 -13.874 -0.075 1.00 92.62 187 ALA A O 1
ATOM 1452 N N . ILE A 1 188 ? 0.671 -11.924 -0.128 1.00 90.94 188 ILE A N 1
ATOM 1453 C CA . ILE A 1 188 ? 0.650 -11.776 -1.593 1.00 90.94 188 ILE A CA 1
ATOM 1454 C C . ILE A 1 188 ? 2.065 -11.729 -2.162 1.00 90.94 188 ILE A C 1
ATOM 1456 O O . ILE A 1 188 ? 2.357 -12.399 -3.150 1.00 90.94 188 ILE A O 1
ATOM 1460 N N . TYR A 1 189 ? 2.956 -10.969 -1.521 1.00 89.75 189 TYR A N 1
ATOM 1461 C CA . TYR A 1 189 ? 4.359 -10.926 -1.917 1.00 89.75 189 TYR A CA 1
ATOM 1462 C C . TYR A 1 189 ? 5.031 -12.303 -1.778 1.00 89.75 189 TYR A C 1
ATOM 1464 O O . TYR A 1 189 ? 5.707 -12.748 -2.701 1.00 89.75 189 TYR A O 1
ATOM 1472 N N . ALA A 1 190 ? 4.826 -12.994 -0.650 1.00 88.94 190 ALA A N 1
ATOM 1473 C CA . ALA A 1 190 ? 5.428 -14.304 -0.396 1.00 88.94 190 ALA A CA 1
ATOM 1474 C C . ALA A 1 190 ? 4.908 -15.405 -1.335 1.00 88.94 190 ALA A C 1
ATOM 1476 O O . ALA A 1 190 ? 5.665 -16.307 -1.686 1.00 88.94 190 ALA A O 1
ATOM 1477 N N . ASP A 1 191 ? 3.638 -15.331 -1.730 1.00 85.62 191 ASP A N 1
ATOM 1478 C CA . ASP A 1 191 ? 3.024 -16.240 -2.700 1.00 85.62 191 ASP A CA 1
ATOM 1479 C C . ASP A 1 191 ? 3.483 -15.953 -4.141 1.00 85.62 191 ASP A C 1
ATOM 1481 O O . ASP A 1 191 ? 3.440 -16.825 -5.005 1.00 85.62 191 ASP A O 1
ATOM 1485 N N . GLY A 1 192 ? 3.967 -14.735 -4.409 1.00 79.00 192 GLY A N 1
ATOM 1486 C CA . GLY A 1 192 ? 4.321 -14.304 -5.759 1.00 79.00 192 GLY A CA 1
ATOM 1487 C C . GLY A 1 192 ? 3.094 -14.164 -6.661 1.00 79.00 192 GLY A C 1
ATOM 1488 O O . GLY A 1 192 ? 3.201 -14.372 -7.871 1.00 79.00 192 GLY A O 1
ATOM 1489 N N . ALA A 1 193 ? 1.927 -13.853 -6.080 1.00 64.31 193 ALA A N 1
ATOM 1490 C CA . ALA A 1 193 ? 0.664 -13.763 -6.803 1.00 64.31 193 ALA A CA 1
ATOM 1491 C C . ALA A 1 193 ? 0.723 -12.641 -7.858 1.00 64.31 193 ALA A C 1
ATOM 1493 O O . ALA A 1 193 ? 0.572 -11.453 -7.564 1.00 64.31 193 ALA A O 1
ATOM 1494 N N . CYS A 1 194 ? 0.980 -13.055 -9.097 1.00 62.03 194 CYS A N 1
ATOM 1495 C CA . CYS A 1 194 ? 0.993 -12.240 -10.305 1.00 62.03 194 CYS A CA 1
ATOM 1496 C C . CYS A 1 194 ? -0.442 -11.954 -10.782 1.00 62.03 194 CYS A C 1
ATOM 1498 O O . CYS A 1 194 ? -1.381 -12.690 -10.462 1.00 62.03 194 CYS A O 1
ATOM 1500 N N . THR A 1 195 ? -0.579 -10.872 -11.554 1.00 50.16 195 THR A N 1
ATOM 1501 C CA . THR A 1 195 ? -1.744 -10.457 -12.353 1.00 50.16 195 THR A CA 1
ATOM 1502 C C . THR A 1 195 ? -2.662 -11.637 -12.724 1.00 50.16 195 THR A C 1
ATOM 1504 O O . THR A 1 195 ? -2.226 -12.606 -13.343 1.00 50.16 195 THR A O 1
ATOM 1507 N N . ASP A 1 196 ? -3.933 -11.547 -12.323 1.00 54.78 196 ASP A N 1
ATOM 1508 C CA . ASP A 1 196 ? -5.064 -12.407 -12.722 1.00 54.78 196 ASP A CA 1
ATOM 1509 C C . ASP A 1 196 ? -5.098 -13.876 -12.246 1.00 54.78 196 ASP A C 1
ATOM 1511 O O . ASP A 1 196 ? -5.999 -14.620 -12.637 1.00 54.78 196 ASP A O 1
ATOM 1515 N N . CYS A 1 197 ? -4.181 -14.324 -11.382 1.00 60.28 197 CYS A N 1
ATOM 1516 C CA . CYS A 1 197 ? -4.010 -15.767 -11.160 1.00 60.28 197 CYS A CA 1
ATOM 1517 C C . CYS A 1 197 ? -4.703 -16.374 -9.922 1.00 60.28 197 CYS A C 1
ATOM 1519 O O . CYS A 1 197 ? -4.882 -17.595 -9.905 1.00 60.28 197 CYS A O 1
ATOM 1521 N N . ASP A 1 198 ? -5.113 -15.593 -8.910 1.00 75.31 198 ASP A N 1
ATOM 1522 C CA . ASP A 1 198 ? -5.756 -16.156 -7.709 1.00 75.31 198 ASP A CA 1
ATOM 1523 C C . ASP A 1 198 ? -7.069 -15.442 -7.322 1.00 75.31 198 ASP A C 1
ATOM 1525 O O . ASP A 1 198 ? -7.033 -14.364 -6.716 1.00 75.31 198 ASP A O 1
ATOM 1529 N N . PRO A 1 199 ? -8.245 -16.047 -7.602 1.00 85.75 199 PRO A N 1
ATOM 1530 C CA . PRO A 1 199 ? -9.531 -15.479 -7.202 1.00 85.75 199 PRO A CA 1
ATOM 1531 C C . PRO A 1 199 ? -9.656 -15.313 -5.681 1.00 85.75 199 PRO A C 1
ATOM 1533 O O . PRO A 1 199 ? -10.414 -14.460 -5.224 1.00 85.75 199 PRO A O 1
ATOM 1536 N N . VAL A 1 200 ? -8.911 -16.090 -4.885 1.00 88.12 200 VAL A N 1
ATOM 1537 C CA . VAL A 1 200 ? -8.902 -15.972 -3.422 1.00 88.12 200 VAL A CA 1
ATOM 1538 C C . VAL A 1 200 ? -8.192 -14.692 -2.986 1.00 88.12 200 VAL A C 1
ATOM 1540 O O . VAL A 1 200 ? -8.699 -13.982 -2.118 1.00 88.12 200 VAL A O 1
ATOM 1543 N N . ALA A 1 201 ? -7.048 -14.370 -3.591 1.00 87.38 201 ALA A N 1
ATOM 1544 C CA . ALA A 1 201 ? -6.298 -13.158 -3.273 1.00 87.38 201 ALA A CA 1
ATOM 1545 C C . ALA A 1 201 ? -7.064 -11.890 -3.691 1.00 87.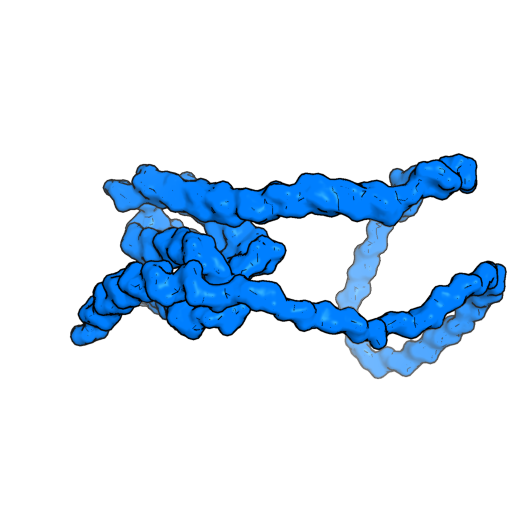38 201 ALA A C 1
ATOM 1547 O O . ALA A 1 201 ? -7.087 -10.909 -2.946 1.00 87.38 201 ALA A O 1
ATOM 1548 N N . THR A 1 202 ? -7.748 -11.928 -4.838 1.00 90.25 202 THR A N 1
ATOM 1549 C CA . THR A 1 202 ? -8.631 -10.839 -5.283 1.00 90.25 202 THR A CA 1
ATOM 1550 C C . THR A 1 202 ? -9.807 -10.634 -4.331 1.00 90.25 202 THR A C 1
ATOM 1552 O O . THR A 1 202 ? -10.079 -9.507 -3.924 1.00 90.25 202 THR A O 1
ATOM 1555 N N . GLU A 1 203 ? -10.484 -11.712 -3.933 1.00 91.94 203 GLU A N 1
ATOM 1556 C CA . GLU A 1 203 ? -11.599 -11.632 -2.989 1.00 91.94 203 GLU A CA 1
ATOM 1557 C C . GLU A 1 203 ? -11.147 -11.090 -1.626 1.00 91.94 203 GLU A C 1
ATOM 1559 O O . GLU A 1 203 ? -11.811 -10.232 -1.048 1.00 91.94 203 GLU A O 1
ATOM 1564 N N . LEU A 1 204 ? -9.980 -11.520 -1.134 1.00 91.38 204 LEU A N 1
ATOM 1565 C CA . LEU A 1 204 ? -9.387 -10.981 0.089 1.00 91.38 204 LEU A CA 1
ATOM 1566 C C . LEU A 1 204 ? -9.151 -9.466 -0.009 1.00 91.38 204 LEU A C 1
ATOM 1568 O O . LEU A 1 204 ? -9.496 -8.734 0.920 1.00 91.38 204 LEU A O 1
ATOM 1572 N N . ALA A 1 205 ? -8.575 -8.993 -1.119 1.00 92.12 205 ALA A N 1
ATOM 1573 C CA . ALA A 1 205 ? -8.325 -7.570 -1.334 1.00 92.12 205 ALA A CA 1
ATOM 1574 C C . ALA A 1 205 ? -9.632 -6.759 -1.335 1.00 92.12 205 ALA A C 1
ATOM 1576 O O . ALA A 1 205 ? -9.719 -5.732 -0.659 1.00 92.12 205 ALA A O 1
ATOM 1577 N N . ASN A 1 206 ? -10.666 -7.260 -2.018 1.00 93.69 206 ASN A N 1
ATOM 1578 C CA . ASN A 1 206 ? -11.984 -6.627 -2.066 1.00 93.69 206 ASN A CA 1
ATOM 1579 C C . ASN A 1 206 ? -12.646 -6.569 -0.683 1.00 93.69 206 ASN A C 1
ATOM 1581 O O . ASN A 1 206 ? -13.138 -5.515 -0.283 1.00 93.69 206 ASN A O 1
ATOM 1585 N N . GLN A 1 207 ? -12.615 -7.667 0.078 1.00 95.31 207 GLN A N 1
ATOM 1586 C CA . GLN A 1 207 ? -13.190 -7.712 1.426 1.00 95.31 207 GLN A CA 1
ATOM 1587 C C . GLN A 1 207 ? -12.496 -6.741 2.384 1.00 95.31 207 GLN A C 1
ATOM 1589 O O . GLN A 1 207 ? -13.159 -6.090 3.190 1.00 95.31 207 GLN A O 1
ATOM 1594 N N . LEU A 1 208 ? -11.167 -6.618 2.313 1.00 94.75 208 LEU A N 1
ATOM 1595 C CA . LEU A 1 208 ? -10.429 -5.663 3.145 1.00 94.75 208 LEU A CA 1
ATOM 1596 C C . LEU A 1 208 ? -10.777 -4.214 2.807 1.00 94.75 208 LEU A C 1
ATOM 1598 O O . LEU A 1 208 ? -10.962 -3.407 3.724 1.00 94.75 208 LEU A O 1
ATOM 1602 N N . ALA A 1 209 ? -10.910 -3.898 1.518 1.00 94.81 209 ALA A N 1
ATOM 1603 C CA . ALA A 1 209 ? -11.357 -2.585 1.071 1.00 94.81 209 ALA A CA 1
ATOM 1604 C C . ALA A 1 209 ? -12.781 -2.283 1.561 1.00 94.81 209 ALA A C 1
ATOM 1606 O O . ALA A 1 209 ? -13.028 -1.225 2.139 1.00 94.81 209 ALA A O 1
ATOM 1607 N N . GLU A 1 210 ? -13.702 -3.241 1.429 1.00 96.62 210 GLU A N 1
ATOM 1608 C CA . GLU A 1 210 ? -15.083 -3.088 1.887 1.00 96.62 210 GLU A CA 1
ATOM 1609 C C . GLU A 1 210 ? -15.166 -2.868 3.405 1.00 96.62 210 GLU A C 1
ATOM 1611 O O . GLU A 1 210 ? -15.833 -1.940 3.862 1.00 96.62 210 GLU A O 1
ATOM 1616 N N . ILE A 1 211 ? -14.458 -3.675 4.202 1.00 96.44 211 ILE A N 1
ATOM 1617 C CA . ILE A 1 211 ? -14.429 -3.529 5.666 1.00 96.44 211 ILE A CA 1
ATOM 1618 C C . ILE A 1 211 ? -13.868 -2.157 6.063 1.00 96.44 211 ILE A C 1
ATOM 1620 O O . ILE A 1 211 ? -14.373 -1.532 7.000 1.00 96.44 211 ILE A O 1
ATOM 1624 N N . SER A 1 212 ? -12.850 -1.671 5.350 1.00 95.69 212 SER A N 1
ATOM 1625 C CA . SER A 1 212 ? -12.256 -0.355 5.602 1.00 95.69 212 SER A CA 1
ATOM 1626 C C . SER A 1 212 ? -13.243 0.776 5.310 1.00 95.69 212 SER A C 1
ATOM 1628 O O . SER A 1 212 ? -13.413 1.667 6.143 1.00 95.69 212 SER A O 1
ATOM 1630 N N . GLU A 1 213 ? -13.969 0.705 4.195 1.00 96.12 213 GLU A N 1
ATOM 1631 C CA . GLU A 1 213 ? -14.998 1.690 3.839 1.00 96.12 213 GLU A CA 1
ATOM 1632 C C . GLU A 1 213 ? -16.187 1.660 4.817 1.00 96.12 213 GLU A C 1
ATOM 1634 O O . GLU A 1 213 ? -16.680 2.696 5.279 1.00 96.12 213 GLU A O 1
ATOM 1639 N N . GLN A 1 214 ? -16.634 0.467 5.215 1.00 95.38 214 GLN A N 1
ATOM 1640 C CA . GLN A 1 214 ? -17.674 0.303 6.234 1.00 95.38 214 GLN A CA 1
ATOM 1641 C C . GLN A 1 214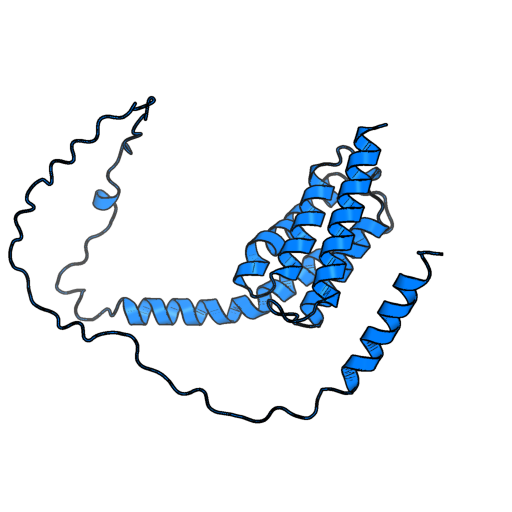 ? -17.247 0.902 7.582 1.00 95.38 214 GLN A C 1
ATOM 1643 O O . GLN A 1 214 ? -18.050 1.532 8.280 1.00 95.38 214 GLN A O 1
ATOM 1648 N N . PHE A 1 215 ? -15.978 0.745 7.952 1.00 95.62 215 PHE A N 1
ATOM 1649 C CA . PHE A 1 215 ? -15.429 1.348 9.157 1.00 95.62 215 PHE A CA 1
ATOM 1650 C C . PHE A 1 215 ? -15.405 2.884 9.065 1.00 95.62 215 PHE A C 1
ATOM 1652 O O . PHE A 1 215 ? -15.945 3.560 9.945 1.00 95.62 215 PHE A O 1
ATOM 1659 N N . ILE A 1 216 ? -14.871 3.438 7.972 1.00 94.88 216 ILE A N 1
ATOM 1660 C CA . ILE A 1 216 ? -14.825 4.887 7.714 1.00 94.88 216 ILE A CA 1
ATOM 1661 C C . ILE A 1 216 ? -16.231 5.500 7.749 1.00 94.88 216 ILE A C 1
ATOM 1663 O O . ILE A 1 216 ? -16.466 6.511 8.416 1.00 94.88 216 ILE A O 1
ATOM 1667 N N . SER A 1 217 ? -17.189 4.889 7.051 1.00 94.94 217 SER A N 1
ATOM 1668 C CA . SER A 1 217 ? -18.579 5.360 7.005 1.00 94.94 217 SER A CA 1
ATOM 1669 C C . SER A 1 217 ? -19.282 5.274 8.362 1.00 94.94 217 SER A C 1
ATOM 1671 O O . SER A 1 217 ? -20.185 6.059 8.650 1.00 94.94 217 SER A O 1
ATOM 1673 N N . THR A 1 218 ? -18.878 4.344 9.228 1.00 94.69 218 THR A N 1
ATOM 1674 C CA . THR A 1 218 ? -19.389 4.256 10.600 1.00 94.69 218 THR A CA 1
ATOM 1675 C C . THR A 1 218 ? -18.840 5.376 11.474 1.00 94.69 218 THR A C 1
ATOM 1677 O O . THR A 1 218 ? -19.608 5.966 12.227 1.00 94.69 218 THR A O 1
ATOM 1680 N N . LEU A 1 219 ? -17.563 5.739 11.324 1.00 92.56 219 LEU A N 1
ATOM 1681 C CA . LEU A 1 219 ? -16.991 6.883 12.038 1.00 92.56 219 LEU A CA 1
ATOM 1682 C C . LEU A 1 219 ? -17.620 8.212 11.611 1.00 92.56 219 LEU A C 1
ATOM 1684 O O . LEU A 1 219 ? -17.920 9.028 12.466 1.00 92.56 219 LEU A O 1
ATOM 1688 N N . LYS A 1 220 ? -17.881 8.417 10.312 1.00 89.62 220 LYS A N 1
ATOM 1689 C CA . LYS A 1 220 ? -18.509 9.654 9.801 1.00 89.62 220 LYS A CA 1
ATOM 1690 C C . LYS A 1 220 ? -19.954 9.865 10.276 1.00 89.62 220 LYS A C 1
ATOM 1692 O O . LYS A 1 220 ? -20.474 10.970 10.149 1.00 89.62 220 LYS A O 1
ATOM 1697 N N . ARG A 1 221 ? -20.627 8.806 10.737 1.00 85.94 221 ARG A N 1
ATOM 1698 C CA . ARG A 1 221 ? -22.020 8.853 11.215 1.00 85.94 221 ARG A CA 1
ATOM 1699 C C . ARG A 1 221 ? -22.145 9.183 12.704 1.00 85.94 221 ARG A C 1
ATOM 1701 O O . ARG A 1 221 ? -23.252 9.513 13.124 1.00 85.94 221 ARG A O 1
ATOM 1708 N N . ASN A 1 222 ? -21.058 9.066 13.465 1.00 64.75 222 ASN A N 1
ATOM 1709 C CA . ASN A 1 222 ? -21.004 9.337 14.902 1.00 64.75 222 ASN A CA 1
ATOM 1710 C C . ASN A 1 222 ? -20.375 10.703 15.174 1.00 64.75 222 ASN A C 1
ATOM 1712 O O . ASN A 1 222 ? -20.770 11.312 16.192 1.00 64.75 222 ASN A O 1
#

Secondary structure (DSSP, 8-state):
--HHHHHHHHHHHHHTTTSSSS----------------------------------S----------SS-GGGGSPPPPTTTTTT--HHHHHHHHHHHHHHHHHHHHHHHHHHHHHHHHHHTTSPPPHHHHHHHHHHHHHHHHHHTTTT-HHHHHHHHHHHHHHHH-SSGGGS-HHHHHHHHHHHHHHHHHT--TT--HHHHHHHHHHHHHHHHHHHHHTT-

Sequence (222 aa):
MTIQIVKTNCALFHDRIHARQTSVTAGDVEQTDLFGHWTADAPGKARVKECEMTSSANTQDCEYITPPVNLRTKVRVKSDQEDGDFDPVAAAEKALQNLSGNFSNWMAEETGTLVKLWSGMRLRALTPDDRDSLFRAAHDIKGQGVTLGFPLASTIADSLCHLLETVQDPRQIPNQLIEQHVQSIRAIYADGACTDCDPVATELANQLAEISEQFISTLKRN